Protein AF-A0A0C3BW09-F1 (afdb_monomer_lite)

Radius of gyration: 21.33 Å; chains: 1; bounding box: 49×27×68 Å

Organism: Hebeloma cylindrosporum (NCBI:txid76867)

Secondary structure (DSSP, 8-state):
--GGGS-GGGGPPPPSSSS--HHHHHHHHHHHHHHHHHHHHHHHHHHHHHHHHHHHHTT-TT-TT------HHHHHHHHHHHHHHHHHHHHHHHHHHHHHHHHHHHHTT--PEEEE--BTTBSS-EEEEHHHHHHHHHHTHHHHHHHHHHGGGHHHHTTHHHHTTTS-S-HHHHHHHHHHHHHHHHHHHHHHHHHHTT-GGG-HHHHHHHTTT-

pLDDT: mean 72.14, std 14.75, range [30.16, 90.38]

Foldseek 3Di:
DDCCVLPLLPQFDDDPDDDPPVLNVLVVVLVLLLLVLLLLLLLLLVLLLVLLVLVLCVLDPVPPPDPDPRDLVVSLVSLVVSLVSLVVSLVSLVVSLVVLQVSLVVQQPQQDWIWRCDDPVGPHIDTHRSNVVSVSSNVCNVVSVVSNVLSVLSVCSNCPSPVLVPPDPDSVVSNVVSVVSSVSSVVSLVVVVVVCVVPVPSNVSNVVSVVVVD

Structure (mmCIF, N/CA/C/O backbone):
data_AF-A0A0C3BW09-F1
#
_entry.id   AF-A0A0C3BW09-F1
#
loop_
_atom_site.group_PDB
_atom_site.id
_atom_site.type_symbol
_atom_site.label_atom_id
_atom_site.label_alt_id
_atom_site.label_comp_id
_atom_site.label_asym_id
_atom_site.label_entity_id
_atom_site.label_seq_id
_atom_site.pdbx_PDB_ins_code
_atom_site.Cartn_x
_atom_site.Cartn_y
_atom_site.Cartn_z
_atom_site.occupancy
_atom_site.B_iso_or_equiv
_atom_site.auth_seq_id
_atom_site.auth_comp_id
_atom_site.auth_asym_id
_atom_site.auth_atom_id
_atom_site.pdbx_PDB_model_num
ATOM 1 N N . MET A 1 1 ? -19.251 -5.628 -1.062 1.00 32.22 1 MET A N 1
ATOM 2 C CA . MET A 1 1 ? -19.250 -5.442 0.411 1.00 32.22 1 MET A CA 1
ATOM 3 C C . MET A 1 1 ? -18.715 -4.048 0.716 1.00 32.22 1 MET A C 1
ATOM 5 O O . MET A 1 1 ? -17.668 -3.701 0.196 1.00 32.22 1 MET A O 1
ATOM 9 N N . SER A 1 2 ? -19.442 -3.215 1.467 1.00 30.16 2 SER A N 1
ATOM 10 C CA . SER A 1 2 ? -19.017 -1.831 1.745 1.00 30.16 2 SER A CA 1
ATOM 11 C C . SER A 1 2 ? -17.878 -1.809 2.771 1.00 30.16 2 SER A C 1
ATOM 13 O O . SER A 1 2 ? -18.082 -2.227 3.912 1.00 30.16 2 SER A O 1
ATOM 15 N N . LEU A 1 3 ? -16.712 -1.265 2.395 1.00 37.09 3 LEU A N 1
ATOM 16 C CA . LEU A 1 3 ? -15.572 -1.008 3.294 1.00 37.09 3 LEU A CA 1
ATOM 17 C C . LEU A 1 3 ? -15.987 -0.186 4.541 1.00 37.09 3 LEU A C 1
ATOM 19 O O . LEU A 1 3 ? -15.343 -0.285 5.571 1.00 37.09 3 LEU A O 1
ATOM 23 N N . ARG A 1 4 ? -17.126 0.530 4.540 1.00 42.69 4 ARG A N 1
ATOM 24 C CA . ARG A 1 4 ? -17.634 1.268 5.722 1.00 42.69 4 ARG A CA 1
ATOM 25 C C . ARG A 1 4 ? -18.207 0.395 6.844 1.00 42.69 4 ARG A C 1
ATOM 27 O O . ARG A 1 4 ? -18.082 0.764 8.002 1.00 42.69 4 ARG A O 1
ATOM 34 N N . ARG A 1 5 ? -18.703 -0.815 6.546 1.00 40.09 5 ARG A N 1
ATOM 35 C CA . ARG A 1 5 ? -18.912 -1.843 7.592 1.00 40.09 5 ARG A CA 1
ATOM 36 C C . ARG A 1 5 ? -17.586 -2.380 8.144 1.00 40.09 5 ARG A C 1
ATOM 38 O O . ARG A 1 5 ? -17.585 -3.048 9.169 1.00 40.09 5 ARG A O 1
ATOM 45 N N . SER A 1 6 ? -16.481 -2.111 7.448 1.00 39.38 6 SER A N 1
ATOM 46 C CA . SER A 1 6 ? -15.177 -2.711 7.708 1.00 39.38 6 SER A CA 1
ATOM 47 C C . SER A 1 6 ? -14.217 -1.795 8.464 1.00 39.38 6 SER A C 1
ATOM 49 O O . SER A 1 6 ? -13.205 -2.332 8.878 1.00 39.38 6 SER A O 1
ATOM 51 N N . TYR A 1 7 ? -14.502 -0.492 8.675 1.00 50.69 7 TYR A N 1
ATOM 52 C CA . TYR A 1 7 ? -13.612 0.444 9.409 1.00 50.69 7 TYR A CA 1
ATOM 53 C C . TYR A 1 7 ? -14.312 1.489 10.317 1.00 50.69 7 TYR A C 1
ATOM 55 O O . TYR A 1 7 ? -13.956 2.667 10.273 1.00 50.69 7 TYR A O 1
ATOM 63 N N . PRO A 1 8 ? -15.277 1.121 11.181 1.00 49.62 8 PRO A N 1
ATOM 64 C CA . PRO A 1 8 ? -15.940 2.072 12.091 1.00 49.62 8 PRO A CA 1
ATOM 65 C C . PRO A 1 8 ? -15.000 2.737 13.124 1.00 49.62 8 PRO A C 1
ATOM 67 O O . PRO A 1 8 ? -15.385 3.661 13.830 1.00 49.62 8 PRO A O 1
ATOM 70 N N . TRP A 1 9 ? -13.749 2.295 13.233 1.00 53.75 9 TRP A N 1
ATOM 71 C CA . TRP A 1 9 ? -12.786 2.762 14.235 1.00 53.75 9 TRP A CA 1
ATOM 72 C C . TRP A 1 9 ? -12.077 4.082 13.927 1.00 53.75 9 TRP A C 1
ATOM 74 O O . TRP A 1 9 ? -11.445 4.641 14.818 1.00 53.75 9 TRP A O 1
ATOM 84 N N . LEU A 1 10 ? -12.163 4.592 12.697 1.00 49.88 10 LEU A N 1
ATOM 85 C CA . LEU A 1 10 ? -11.493 5.839 12.301 1.00 49.88 10 LEU A CA 1
ATOM 86 C C . LEU A 1 10 ? -12.051 7.089 13.001 1.00 49.88 10 LEU A C 1
ATOM 88 O O . LEU A 1 10 ? -11.383 8.115 13.034 1.00 49.88 10 LEU A O 1
ATOM 92 N N . PHE A 1 11 ? -13.241 6.985 13.594 1.00 54.47 11 PHE A N 1
ATOM 93 C CA . PHE A 1 11 ? -13.953 8.099 14.221 1.00 54.47 11 PHE A CA 1
ATOM 94 C C . PHE A 1 11 ? -14.109 7.941 15.741 1.00 54.47 11 PHE A C 1
ATOM 96 O O . PHE A 1 11 ? -14.903 8.645 16.356 1.00 54.47 11 PHE A O 1
ATOM 103 N N . MET A 1 12 ? -13.384 7.012 16.372 1.00 56.38 12 MET A N 1
ATOM 104 C CA . MET A 1 12 ? -13.534 6.732 17.805 1.00 56.38 12 MET A CA 1
ATOM 105 C C . MET A 1 12 ? -13.164 7.948 18.664 1.00 56.38 12 MET A C 1
ATOM 107 O O . MET A 1 12 ? -12.022 8.401 18.655 1.00 56.38 12 MET A O 1
ATOM 111 N N . GLN A 1 13 ? -14.131 8.448 19.439 1.00 51.59 13 GLN A N 1
ATOM 112 C CA . GLN A 1 13 ? -13.919 9.498 20.438 1.00 51.59 13 GLN A CA 1
ATOM 113 C C . GLN A 1 13 ? -13.755 8.891 21.837 1.00 51.59 13 GLN A C 1
ATOM 115 O O . GLN A 1 13 ? -14.345 7.858 22.165 1.00 51.59 13 GLN A O 1
ATOM 120 N N . PHE A 1 14 ? -12.935 9.537 22.669 1.00 47.44 14 PHE A N 1
ATOM 121 C CA . PHE A 1 14 ? -12.678 9.105 24.041 1.00 47.44 14 PHE A CA 1
ATOM 122 C C . PHE A 1 14 ? -13.943 9.241 24.907 1.00 47.44 14 PHE A C 1
ATOM 124 O O . PHE A 1 14 ? -14.581 10.296 24.884 1.00 47.44 14 PHE A O 1
ATOM 131 N N . PRO A 1 15 ? -14.298 8.233 25.727 1.00 47.84 15 PRO A N 1
ATOM 132 C CA . PRO A 1 15 ? -15.242 8.447 26.814 1.00 47.84 15 PRO A CA 1
ATOM 133 C C . PRO A 1 15 ? -14.656 9.476 27.790 1.00 47.84 15 PRO A C 1
ATOM 135 O O . PRO A 1 15 ? -13.500 9.373 28.190 1.00 47.84 15 PRO A O 1
ATOM 138 N N . SER A 1 16 ? -15.469 10.450 28.199 1.00 48.38 16 SER A N 1
ATOM 139 C CA . SER A 1 16 ? -15.097 11.571 29.080 1.00 48.38 16 SER A CA 1
ATOM 140 C C . SER A 1 16 ? -14.670 11.174 30.512 1.00 48.38 16 SER A C 1
ATOM 142 O O . SER A 1 16 ? -14.419 12.056 31.332 1.00 48.38 16 SER A O 1
ATOM 144 N N . SER A 1 17 ? -14.587 9.887 30.863 1.00 47.31 17 SER A N 1
ATOM 145 C CA . SER A 1 17 ? -14.248 9.444 32.221 1.00 47.31 17 SER A CA 1
ATOM 146 C C . SER A 1 17 ? -12.823 8.887 32.309 1.00 47.31 17 SER A C 1
ATOM 148 O O . SER A 1 17 ? -12.573 7.749 31.924 1.00 47.31 17 SER A O 1
ATOM 150 N N . ALA A 1 18 ? -11.920 9.723 32.828 1.00 50.00 18 ALA A N 1
ATOM 151 C CA . ALA A 1 18 ? -10.770 9.404 33.683 1.00 50.00 18 ALA A CA 1
ATOM 152 C C . ALA A 1 18 ? -10.091 8.025 33.510 1.00 50.00 18 ALA A C 1
ATOM 154 O O . ALA A 1 18 ? -10.148 7.193 34.403 1.00 50.00 18 ALA A O 1
ATOM 155 N N . GLU A 1 19 ? -9.457 7.797 32.363 1.00 51.19 19 GLU A N 1
ATOM 156 C CA . GLU A 1 19 ? -8.114 7.210 32.187 1.00 51.19 19 GLU A CA 1
ATOM 157 C C . GLU A 1 19 ? -7.939 6.896 30.690 1.00 51.19 19 GLU A C 1
ATOM 159 O O . GLU A 1 19 ? -8.853 6.346 30.065 1.00 51.19 19 GLU A O 1
ATOM 164 N N . PRO A 1 20 ? -6.802 7.244 30.058 1.00 59.78 20 PRO A N 1
ATOM 165 C CA . PRO A 1 20 ? -6.563 6.879 28.669 1.00 59.78 20 PRO A CA 1
ATOM 166 C C . PRO A 1 20 ? -6.610 5.356 28.539 1.00 59.78 20 PRO A C 1
ATOM 168 O O . PRO A 1 20 ? -5.774 4.654 29.104 1.00 59.78 20 PRO A O 1
ATOM 171 N N . ASN A 1 21 ? -7.568 4.823 27.776 1.00 74.31 21 ASN A N 1
ATOM 172 C CA . ASN A 1 21 ? -7.599 3.394 27.492 1.00 74.31 21 ASN A CA 1
ATOM 173 C C . ASN A 1 21 ? -6.369 3.045 26.635 1.00 74.31 21 ASN A C 1
ATOM 175 O O . ASN A 1 21 ? -6.387 3.171 25.410 1.00 74.31 21 ASN A O 1
ATOM 179 N N . HIS A 1 22 ? -5.281 2.630 27.289 1.00 81.81 22 HIS A N 1
ATOM 180 C CA . HIS A 1 22 ? -3.990 2.348 26.658 1.00 81.81 22 HIS A CA 1
ATOM 181 C C . HIS A 1 22 ? -4.101 1.325 25.519 1.00 81.81 22 HIS A C 1
ATOM 183 O O . HIS A 1 22 ? -3.349 1.398 24.545 1.00 81.81 22 HIS A O 1
ATOM 189 N N . LEU A 1 23 ? -5.054 0.390 25.612 1.00 81.38 23 LEU A N 1
ATOM 190 C CA . LEU A 1 23 ? -5.333 -0.576 24.554 1.00 81.38 23 LEU A CA 1
ATOM 191 C C . LEU A 1 23 ? -5.947 0.106 23.327 1.00 81.38 23 LEU A C 1
ATOM 193 O O . LEU A 1 23 ? -5.492 -0.149 22.215 1.00 81.38 23 LEU A O 1
ATOM 197 N N . LEU A 1 24 ? -6.917 1.003 23.518 1.00 79.75 24 LEU A N 1
ATOM 198 C CA . LEU A 1 24 ? -7.512 1.779 22.427 1.00 79.75 24 LEU A CA 1
ATOM 199 C C . LEU A 1 24 ? -6.475 2.684 21.749 1.00 79.75 24 LEU A C 1
ATOM 201 O O . LEU A 1 24 ? -6.374 2.675 20.525 1.00 79.75 24 LEU A O 1
ATOM 205 N N . THR A 1 25 ? -5.640 3.388 22.519 1.00 82.88 25 THR A N 1
ATOM 206 C CA . THR A 1 25 ? -4.539 4.189 21.958 1.00 82.88 25 THR A CA 1
ATOM 207 C C . THR A 1 25 ? -3.592 3.319 21.136 1.00 82.88 25 THR A C 1
ATOM 209 O O . THR A 1 25 ? -3.262 3.659 20.003 1.00 82.88 25 THR A O 1
ATOM 212 N N . LYS A 1 26 ? -3.206 2.145 21.655 1.00 83.50 26 LYS A N 1
ATOM 213 C CA . LYS A 1 26 ? -2.363 1.188 20.929 1.00 83.50 26 LYS A CA 1
ATOM 214 C C . LYS A 1 26 ? -3.021 0.717 19.628 1.00 83.50 26 LYS A C 1
ATOM 216 O O . LYS A 1 26 ? -2.329 0.619 18.618 1.00 83.50 26 LYS A O 1
ATOM 221 N N . ILE A 1 27 ? -4.328 0.446 19.639 1.00 81.38 27 ILE A N 1
ATOM 222 C CA . ILE A 1 27 ? -5.106 0.080 18.446 1.00 81.38 27 ILE A CA 1
ATOM 223 C C . ILE A 1 27 ? -5.048 1.201 17.406 1.00 81.38 27 ILE A C 1
ATOM 225 O O . ILE A 1 27 ? -4.644 0.951 16.269 1.00 81.38 27 ILE A O 1
ATOM 229 N N . LEU A 1 28 ? -5.371 2.433 17.807 1.00 80.25 28 LEU A N 1
ATOM 230 C CA . LEU A 1 28 ? -5.366 3.603 16.929 1.00 80.25 28 LEU A CA 1
ATOM 231 C C . LEU A 1 28 ? -3.983 3.851 16.324 1.00 80.25 28 LEU A C 1
ATOM 233 O O . LEU A 1 28 ? -3.866 3.985 15.108 1.00 80.25 28 LEU A O 1
ATOM 237 N N . THR A 1 29 ? -2.918 3.808 17.131 1.00 82.94 29 THR A N 1
ATOM 238 C CA . THR A 1 29 ? -1.544 3.946 16.629 1.00 82.94 29 THR A CA 1
ATOM 239 C C . THR A 1 29 ? -1.226 2.902 15.561 1.00 82.94 29 THR A C 1
ATOM 241 O O . THR A 1 29 ? -0.603 3.234 14.556 1.00 82.94 29 THR A O 1
ATOM 244 N N . LYS A 1 30 ? -1.655 1.643 15.731 1.00 83.19 30 LYS A N 1
ATOM 245 C CA . LYS A 1 30 ? -1.399 0.596 14.728 1.00 83.19 30 LYS A CA 1
ATOM 246 C C . LYS A 1 30 ? -2.228 0.763 13.462 1.00 83.19 30 LYS A C 1
ATOM 248 O O . LYS A 1 30 ? -1.705 0.476 12.390 1.00 83.19 30 LYS A O 1
ATOM 253 N N . ILE A 1 31 ? -3.457 1.262 13.561 1.00 78.25 31 ILE A N 1
ATOM 254 C CA . ILE A 1 31 ? -4.267 1.621 12.389 1.00 78.25 31 ILE A CA 1
ATOM 255 C C . ILE A 1 31 ? -3.603 2.764 11.612 1.00 78.25 31 ILE A C 1
ATOM 257 O O . ILE A 1 31 ? -3.465 2.665 10.398 1.00 78.25 31 ILE A O 1
ATOM 261 N N . ILE A 1 32 ? -3.120 3.803 12.297 1.00 80.12 32 ILE A N 1
ATOM 262 C CA . ILE A 1 32 ? -2.405 4.920 11.662 1.00 80.12 32 ILE A CA 1
ATOM 263 C C . ILE A 1 32 ? -1.117 4.428 10.990 1.00 80.12 32 ILE A C 1
ATOM 265 O O . ILE A 1 32 ? -0.881 4.718 9.820 1.00 80.12 32 ILE A O 1
ATOM 269 N N . SER A 1 33 ? -0.309 3.611 11.680 1.00 82.50 33 SER A N 1
ATOM 270 C CA . 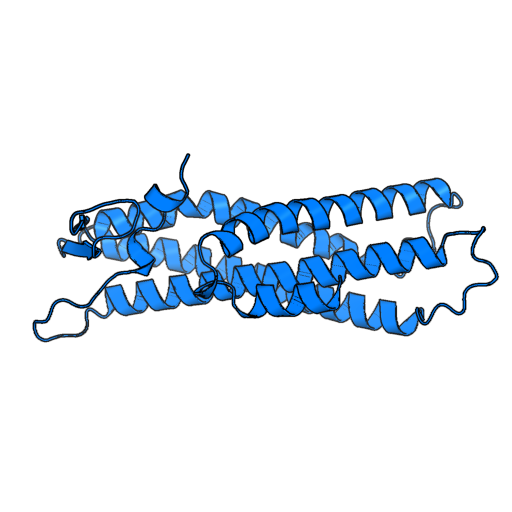SER A 1 33 ? 0.880 2.991 11.071 1.00 82.50 33 SER A CA 1
ATOM 271 C C . SER A 1 33 ? 0.523 2.166 9.834 1.00 82.50 33 SER A C 1
ATOM 273 O O . SER A 1 33 ? 1.251 2.182 8.849 1.00 82.50 33 SER A O 1
ATOM 275 N N . PHE A 1 34 ? -0.600 1.448 9.874 1.00 79.25 34 PHE A N 1
ATOM 276 C CA . PHE A 1 34 ? -1.070 0.667 8.741 1.00 79.25 34 PHE A CA 1
ATOM 277 C C . PHE A 1 34 ? -1.442 1.551 7.542 1.00 79.25 34 PHE A C 1
ATOM 279 O O . PHE A 1 34 ? -1.050 1.253 6.415 1.00 79.25 34 PHE A O 1
ATOM 286 N N . ILE A 1 35 ? -2.137 2.658 7.784 1.00 77.62 35 ILE A N 1
ATOM 287 C CA . ILE A 1 35 ? -2.498 3.621 6.743 1.00 77.62 35 ILE A CA 1
ATOM 288 C C . ILE A 1 35 ? -1.244 4.221 6.089 1.00 77.62 35 ILE A C 1
ATOM 290 O O . ILE A 1 35 ? -1.146 4.234 4.864 1.00 77.62 35 ILE A O 1
ATOM 294 N N . HIS A 1 36 ? -0.235 4.602 6.878 1.00 81.31 36 HIS A N 1
ATOM 295 C CA . HIS A 1 36 ? 1.044 5.079 6.336 1.00 81.31 36 HIS A CA 1
ATOM 296 C C . HIS A 1 36 ? 1.774 4.035 5.481 1.00 81.31 36 HIS A C 1
ATOM 298 O O . HIS A 1 36 ? 2.455 4.390 4.519 1.00 81.31 36 HIS A O 1
ATOM 304 N N . LEU A 1 37 ? 1.634 2.745 5.800 1.00 83.06 37 LEU A N 1
ATOM 305 C CA . LEU A 1 37 ? 2.199 1.676 4.976 1.00 83.06 37 LEU A CA 1
ATOM 306 C C . LEU A 1 37 ? 1.450 1.502 3.655 1.00 83.06 37 LEU A C 1
ATOM 308 O O . LEU A 1 37 ? 2.096 1.222 2.651 1.00 83.06 37 LEU A O 1
ATOM 312 N N . ILE A 1 38 ? 0.122 1.678 3.631 1.00 79.12 38 ILE A N 1
ATOM 313 C CA . ILE A 1 38 ? -0.641 1.713 2.371 1.00 79.12 38 ILE A CA 1
ATOM 314 C C . ILE A 1 38 ? -0.131 2.857 1.498 1.00 79.12 38 ILE A C 1
ATOM 316 O O . ILE A 1 38 ? 0.162 2.632 0.326 1.00 79.12 38 ILE A O 1
ATOM 320 N N . ASP A 1 39 ? 0.023 4.041 2.087 1.00 78.31 39 ASP A N 1
ATOM 321 C CA . ASP A 1 39 ? 0.515 5.235 1.402 1.00 78.31 39 ASP A CA 1
ATOM 322 C C . ASP A 1 39 ? 1.925 5.009 0.820 1.00 78.31 39 ASP A C 1
ATOM 324 O O . ASP A 1 39 ? 2.173 5.174 -0.375 1.00 78.31 39 ASP A O 1
ATOM 328 N N . SER A 1 40 ? 2.830 4.463 1.636 1.00 83.06 40 SER A N 1
ATOM 329 C CA . SER A 1 40 ? 4.195 4.116 1.216 1.00 83.06 40 SER A CA 1
ATOM 330 C C . SER A 1 40 ? 4.228 3.012 0.146 1.00 83.06 40 SER A C 1
ATOM 332 O O . SER A 1 40 ? 5.058 3.052 -0.762 1.00 83.06 40 SER A O 1
ATOM 334 N N . ASN A 1 41 ? 3.320 2.028 0.206 1.00 82.56 41 ASN A N 1
ATOM 335 C CA . ASN A 1 41 ? 3.181 1.003 -0.839 1.00 82.56 41 ASN A CA 1
ATOM 336 C C . ASN A 1 41 ? 2.761 1.626 -2.169 1.00 82.56 41 ASN A C 1
ATOM 338 O O . ASN A 1 41 ? 3.188 1.204 -3.240 1.00 82.56 41 ASN A O 1
ATOM 342 N N . MET A 1 42 ? 1.902 2.634 -2.087 1.00 79.69 42 MET A N 1
ATOM 343 C CA . MET A 1 42 ? 1.430 3.381 -3.233 1.00 79.69 42 MET A CA 1
ATOM 344 C C . MET A 1 42 ? 2.555 4.176 -3.896 1.00 79.69 42 MET A C 1
ATOM 346 O O . MET A 1 42 ? 2.686 4.124 -5.117 1.00 79.69 42 MET A O 1
ATOM 350 N N . LEU A 1 43 ? 3.422 4.806 -3.100 1.00 81.94 43 LEU A N 1
ATOM 351 C CA . LEU A 1 43 ? 4.634 5.458 -3.596 1.00 81.94 43 LEU A CA 1
ATOM 352 C C . LEU A 1 43 ? 5.559 4.474 -4.331 1.00 81.94 43 LEU A C 1
ATOM 354 O O . LEU A 1 43 ? 6.055 4.768 -5.417 1.00 81.94 43 LEU A O 1
ATOM 358 N N . ALA A 1 44 ? 5.755 3.273 -3.783 1.00 82.69 44 ALA A N 1
ATOM 359 C CA . ALA A 1 44 ? 6.540 2.239 -4.455 1.00 82.69 44 ALA A CA 1
ATOM 360 C C . ALA A 1 44 ? 5.916 1.803 -5.796 1.00 82.69 44 ALA A C 1
ATOM 362 O O . ALA A 1 44 ? 6.638 1.582 -6.769 1.00 82.69 44 ALA A O 1
ATOM 363 N N . ALA A 1 45 ? 4.584 1.698 -5.863 1.00 81.56 45 ALA A N 1
ATOM 364 C CA . ALA A 1 45 ? 3.870 1.369 -7.095 1.00 81.56 45 ALA A CA 1
ATOM 365 C C . ALA A 1 45 ? 4.023 2.463 -8.167 1.00 81.56 45 ALA A C 1
ATOM 367 O O . ALA A 1 45 ? 4.223 2.138 -9.333 1.00 81.56 45 ALA A O 1
ATOM 368 N N . GLN A 1 46 ? 4.001 3.741 -7.780 1.00 81.75 46 GLN A N 1
ATOM 369 C CA . GLN A 1 46 ? 4.251 4.862 -8.696 1.00 81.75 46 GLN A CA 1
ATOM 370 C C . GLN A 1 46 ? 5.659 4.833 -9.280 1.00 81.75 46 GLN A C 1
ATOM 372 O O . GLN A 1 46 ? 5.826 4.988 -10.483 1.00 81.75 46 GLN A O 1
ATOM 377 N N . MET A 1 47 ? 6.675 4.596 -8.445 1.00 84.62 47 MET A N 1
ATOM 378 C CA . MET A 1 47 ? 8.052 4.462 -8.929 1.00 84.62 47 MET A CA 1
ATOM 379 C C . MET A 1 47 ? 8.176 3.304 -9.924 1.00 84.62 47 MET A C 1
ATOM 381 O O . MET A 1 47 ? 8.880 3.419 -10.922 1.00 84.62 47 MET A O 1
ATOM 385 N N . GLY A 1 48 ? 7.457 2.202 -9.682 1.00 82.19 48 GLY A N 1
ATOM 386 C CA . GLY A 1 48 ? 7.367 1.089 -10.624 1.00 82.19 48 GLY A CA 1
ATOM 387 C C . GLY A 1 48 ? 6.668 1.451 -11.934 1.00 82.19 48 GLY A C 1
ATOM 388 O O . GLY A 1 48 ? 7.138 1.045 -12.994 1.00 82.19 48 GLY A O 1
ATOM 389 N N . TYR A 1 49 ? 5.580 2.222 -11.871 1.00 84.38 49 TYR A N 1
ATOM 390 C CA . TYR A 1 49 ? 4.877 2.729 -13.051 1.00 84.38 49 TYR A CA 1
ATOM 391 C C . TYR A 1 49 ? 5.790 3.621 -13.890 1.00 84.38 49 TYR A C 1
ATOM 393 O O . TYR A 1 49 ? 5.945 3.374 -15.082 1.00 84.38 49 TYR A O 1
ATOM 401 N N . GLN A 1 50 ? 6.439 4.604 -13.260 1.00 85.25 50 GLN A N 1
ATOM 402 C CA . GLN A 1 50 ? 7.359 5.513 -13.937 1.00 85.25 50 GLN A CA 1
ATOM 403 C C . GLN A 1 50 ? 8.508 4.743 -14.590 1.00 85.25 50 GLN A C 1
ATOM 405 O O . GLN A 1 50 ? 8.769 4.929 -15.770 1.00 85.25 50 GLN A O 1
ATOM 410 N N . LEU A 1 51 ? 9.115 3.795 -13.868 1.00 84.88 51 LEU A N 1
ATOM 411 C CA . LEU A 1 51 ? 10.175 2.958 -14.425 1.00 84.88 51 LEU A CA 1
ATOM 412 C C . LEU A 1 51 ? 9.705 2.155 -15.649 1.00 84.88 51 LEU A C 1
ATOM 414 O O . LEU A 1 51 ? 10.478 1.967 -16.585 1.00 84.88 51 LEU A O 1
ATOM 418 N N . ALA A 1 52 ? 8.462 1.664 -15.644 1.00 82.44 52 ALA A N 1
ATOM 419 C CA . ALA A 1 52 ? 7.896 0.947 -16.781 1.00 82.44 52 ALA A CA 1
ATOM 420 C C . ALA A 1 52 ? 7.668 1.868 -17.985 1.00 82.44 52 ALA A C 1
ATOM 422 O O . ALA A 1 52 ? 8.005 1.485 -19.102 1.00 82.44 52 ALA A O 1
ATOM 423 N N . THR A 1 53 ? 7.154 3.076 -17.756 1.00 85.00 53 THR A N 1
ATOM 424 C CA . THR A 1 53 ? 6.985 4.107 -18.788 1.00 85.00 53 THR A CA 1
ATOM 425 C C . THR A 1 53 ? 8.329 4.495 -19.406 1.00 85.00 53 THR A C 1
ATOM 427 O O . THR A 1 53 ? 8.497 4.375 -20.617 1.00 85.00 53 THR A O 1
ATOM 430 N N . ASP A 1 54 ? 9.309 4.849 -18.574 1.00 84.56 54 ASP A N 1
ATOM 431 C CA . ASP A 1 54 ? 10.669 5.216 -18.986 1.00 84.56 54 ASP A CA 1
ATOM 432 C C . ASP A 1 54 ? 11.329 4.100 -19.811 1.00 84.56 54 ASP A C 1
ATOM 434 O O . ASP A 1 54 ? 11.971 4.344 -20.832 1.00 84.56 54 ASP A O 1
ATOM 438 N N . ALA A 1 55 ? 11.134 2.843 -19.400 1.00 82.50 55 ALA A N 1
ATOM 439 C CA . ALA A 1 55 ? 11.677 1.696 -20.114 1.00 82.50 55 ALA A CA 1
ATOM 440 C C . ALA A 1 55 ? 11.019 1.460 -21.478 1.00 82.50 55 ALA A C 1
ATOM 442 O O . ALA A 1 55 ? 11.690 0.949 -22.372 1.00 82.50 55 ALA A O 1
ATOM 443 N N . MET A 1 56 ? 9.730 1.773 -21.632 1.00 81.94 56 MET A N 1
ATOM 444 C CA . MET A 1 56 ? 9.049 1.677 -22.925 1.00 81.94 56 MET A CA 1
ATOM 445 C C . MET A 1 56 ? 9.531 2.763 -23.883 1.00 81.94 56 MET A C 1
ATOM 447 O O . MET A 1 56 ? 9.837 2.426 -25.020 1.00 81.94 56 MET A O 1
ATOM 451 N N . ILE A 1 57 ? 9.699 4.003 -23.405 1.00 82.56 57 ILE A N 1
ATOM 452 C CA . ILE A 1 57 ? 10.253 5.121 -24.193 1.00 82.56 57 ILE A CA 1
ATOM 453 C C . ILE A 1 57 ? 11.640 4.752 -24.739 1.00 82.56 57 ILE A C 1
ATOM 455 O O . ILE A 1 57 ? 11.893 4.854 -25.932 1.00 82.56 57 ILE A O 1
ATOM 459 N N . LEU A 1 58 ? 12.529 4.210 -23.896 1.00 77.00 58 LEU A N 1
ATOM 460 C CA . LEU A 1 58 ? 13.870 3.787 -24.331 1.00 77.00 58 LEU A CA 1
ATOM 461 C C . LEU A 1 58 ? 13.891 2.584 -25.292 1.00 77.00 58 LEU A C 1
ATOM 463 O O . LEU A 1 58 ? 14.958 2.237 -25.805 1.00 77.00 58 LEU A O 1
ATOM 467 N N . LEU A 1 59 ? 12.772 1.879 -25.457 1.00 75.94 59 LEU A N 1
ATOM 468 C CA . LEU A 1 59 ? 12.658 0.712 -26.332 1.00 75.94 59 LEU A CA 1
ATOM 469 C C . LEU A 1 59 ? 11.868 0.993 -27.607 1.00 75.94 59 LEU A C 1
ATOM 471 O O . LEU A 1 59 ? 11.805 0.090 -28.442 1.00 75.94 59 LEU A O 1
ATOM 475 N N . ASP A 1 60 ? 11.289 2.185 -27.755 1.00 74.81 60 ASP A N 1
ATOM 476 C CA . ASP A 1 60 ? 10.543 2.573 -28.944 1.00 74.81 60 ASP A CA 1
ATOM 477 C C . ASP A 1 60 ? 11.510 2.992 -30.070 1.00 74.81 60 ASP A C 1
ATOM 479 O O . ASP A 1 60 ? 12.216 3.995 -29.941 1.00 74.81 60 ASP A O 1
ATOM 483 N N . PRO A 1 61 ? 11.597 2.222 -31.170 1.00 61.19 61 PRO A N 1
ATOM 484 C CA . PRO A 1 61 ? 12.468 2.552 -32.291 1.00 61.19 61 PRO A CA 1
ATOM 485 C C . PRO A 1 61 ? 11.946 3.721 -33.146 1.00 61.19 61 PRO A C 1
ATOM 487 O O . PRO A 1 61 ? 12.712 4.240 -33.953 1.00 61.19 61 PRO A O 1
ATOM 490 N N . GLU A 1 62 ? 10.677 4.131 -33.017 1.00 63.72 62 GLU A N 1
ATOM 491 C CA . GLU A 1 62 ? 10.097 5.232 -33.807 1.00 63.72 62 GLU A CA 1
ATOM 492 C C . GLU A 1 62 ? 10.325 6.620 -33.169 1.00 63.72 62 GLU A C 1
ATOM 494 O O . GLU A 1 62 ? 10.142 7.641 -33.835 1.00 63.72 62 GLU A O 1
ATOM 499 N N . GLU A 1 63 ? 10.806 6.683 -31.921 1.00 59.41 63 GLU A N 1
ATOM 500 C CA . GLU A 1 63 ? 11.116 7.927 -31.194 1.00 59.41 63 GLU A CA 1
ATOM 501 C C . GLU A 1 63 ? 12.588 8.379 -31.311 1.00 59.41 63 GLU A C 1
ATOM 503 O O . GLU A 1 63 ? 13.113 9.074 -30.442 1.00 59.41 63 GLU A O 1
ATOM 508 N N . GLU A 1 64 ? 13.273 8.066 -32.415 1.00 50.09 64 GLU A N 1
ATOM 509 C CA . GLU A 1 64 ? 14.700 8.388 -32.650 1.00 50.09 64 GLU A CA 1
ATOM 510 C C . GLU A 1 64 ? 15.024 9.909 -32.757 1.00 50.09 64 GLU A C 1
ATOM 512 O O . GLU A 1 64 ? 16.098 10.304 -33.209 1.00 50.09 64 GLU A O 1
ATOM 517 N N . GLY A 1 65 ? 14.115 10.791 -32.325 1.00 53.94 65 GLY A N 1
ATOM 518 C CA . GLY A 1 65 ? 14.251 12.251 -32.357 1.00 53.94 65 GLY A CA 1
ATOM 519 C C . GLY A 1 65 ? 13.669 13.003 -31.155 1.00 53.94 65 GLY A C 1
ATOM 520 O O . GLY A 1 65 ? 13.622 14.232 -31.195 1.00 53.94 65 GLY A O 1
ATOM 521 N N . TRP A 1 66 ? 13.222 12.310 -30.104 1.00 59.84 66 TRP A N 1
ATOM 522 C CA . TRP A 1 66 ? 12.767 12.961 -28.874 1.00 59.84 66 TRP A CA 1
ATOM 523 C C . TRP A 1 66 ? 13.979 13.191 -27.967 1.00 59.84 66 TRP A C 1
ATOM 525 O O . TRP A 1 66 ? 14.700 12.251 -27.633 1.00 59.84 66 TRP A O 1
ATOM 535 N N . GLU A 1 67 ? 14.224 14.441 -27.562 1.00 56.94 67 GLU A N 1
ATOM 536 C CA . GLU A 1 67 ? 15.117 14.738 -26.437 1.00 56.94 67 GLU A CA 1
ATOM 537 C C . GLU A 1 67 ? 14.455 14.195 -25.167 1.00 56.94 67 GLU A C 1
ATOM 539 O O . GLU A 1 67 ? 13.733 14.888 -24.457 1.00 56.94 67 GLU A O 1
ATOM 544 N N . SER A 1 68 ? 14.617 12.896 -24.938 1.00 64.94 68 SER A N 1
ATOM 545 C CA . SER A 1 68 ? 14.133 12.258 -23.730 1.00 64.94 68 SER A CA 1
ATOM 546 C C . SER A 1 68 ? 15.076 12.616 -22.587 1.00 64.94 68 SER A C 1
ATOM 548 O O . SER A 1 68 ? 16.246 12.232 -22.588 1.00 64.94 68 SER A O 1
ATOM 550 N N . ASP A 1 69 ? 14.551 13.307 -21.575 1.00 70.56 69 ASP A N 1
ATOM 551 C CA . ASP A 1 69 ? 15.242 13.549 -20.300 1.00 70.56 69 ASP A CA 1
ATOM 552 C C . ASP A 1 69 ? 15.490 12.240 -19.507 1.00 70.56 69 ASP A C 1
ATOM 554 O O . ASP A 1 69 ? 16.080 12.244 -18.420 1.00 70.56 69 ASP A O 1
ATOM 558 N N . VAL A 1 70 ? 15.043 11.088 -20.027 1.00 75.38 70 VAL A N 1
ATOM 559 C CA . VAL A 1 70 ? 15.194 9.774 -19.400 1.00 75.38 70 VAL A CA 1
ATOM 560 C C . VAL A 1 70 ? 16.599 9.230 -19.646 1.00 75.38 70 VAL A C 1
ATOM 562 O O . VAL A 1 70 ? 16.933 8.701 -20.706 1.00 75.38 70 VAL A O 1
ATOM 565 N N . SER A 1 71 ? 17.432 9.292 -18.611 1.00 81.56 71 SER A N 1
ATOM 566 C CA . SER A 1 71 ? 18.747 8.653 -18.607 1.00 81.56 71 SER A CA 1
ATOM 567 C C . SER A 1 71 ? 18.698 7.245 -17.998 1.00 81.56 71 SER A C 1
ATOM 569 O O . SER A 1 71 ? 17.927 6.953 -17.082 1.00 81.56 71 SER A O 1
ATOM 571 N N . LEU A 1 72 ? 19.599 6.358 -18.431 1.00 79.06 72 LEU A N 1
ATOM 572 C CA . LEU A 1 72 ? 19.767 5.050 -17.782 1.00 79.06 72 LEU A CA 1
ATOM 573 C C . LEU A 1 72 ? 20.155 5.171 -16.299 1.00 79.06 72 LEU A C 1
ATOM 575 O O . LEU A 1 72 ? 19.856 4.267 -15.518 1.00 79.06 72 LEU A O 1
ATOM 579 N N . GLU A 1 73 ? 20.825 6.259 -15.913 1.00 82.50 73 GLU A N 1
ATOM 580 C CA . GLU A 1 73 ? 21.226 6.494 -14.526 1.00 82.50 73 GLU A CA 1
ATOM 581 C C . GLU A 1 73 ? 20.025 6.886 -13.656 1.00 82.50 73 GLU A C 1
ATOM 583 O O . GLU A 1 73 ? 19.801 6.260 -12.621 1.00 82.50 73 GLU A O 1
ATOM 588 N N . SER A 1 74 ? 19.169 7.802 -14.122 1.00 83.00 74 SER A N 1
ATOM 589 C CA . SER A 1 74 ? 17.936 8.171 -13.408 1.00 83.00 74 SER A CA 1
ATOM 590 C C . SER A 1 74 ? 16.991 6.977 -13.238 1.00 83.00 74 SER A C 1
ATOM 592 O O . SER A 1 74 ? 16.421 6.785 -12.162 1.00 83.00 74 SER A O 1
ATOM 594 N N . MET A 1 75 ? 16.891 6.093 -14.236 1.00 82.81 75 MET A N 1
ATOM 595 C CA . MET A 1 75 ? 16.133 4.842 -14.110 1.00 82.81 75 MET A CA 1
ATOM 596 C C . MET A 1 75 ? 16.727 3.877 -13.074 1.00 82.81 75 MET A C 1
ATOM 598 O O . MET A 1 75 ? 15.986 3.178 -12.374 1.00 82.81 75 MET A O 1
ATOM 602 N N . ARG A 1 76 ? 18.060 3.804 -12.958 1.00 83.44 76 ARG A N 1
ATOM 603 C CA . ARG A 1 76 ? 18.723 2.986 -11.928 1.00 83.44 76 ARG A CA 1
ATOM 604 C C . ARG A 1 76 ? 18.448 3.535 -10.537 1.00 83.44 76 ARG A C 1
ATOM 606 O O . ARG A 1 76 ? 18.049 2.760 -9.669 1.00 83.44 76 ARG A O 1
ATOM 613 N N . GLU A 1 77 ? 18.612 4.838 -10.340 1.00 86.69 77 GLU A N 1
ATOM 614 C CA . GLU A 1 77 ? 18.308 5.507 -9.072 1.00 86.69 77 GLU A CA 1
ATOM 615 C C . GLU A 1 77 ? 16.847 5.283 -8.663 1.00 86.69 77 GLU A C 1
ATOM 617 O O . GLU A 1 77 ? 16.566 4.858 -7.538 1.00 86.69 77 GLU A O 1
ATOM 622 N N . LEU A 1 78 ? 15.913 5.474 -9.601 1.00 85.00 78 LEU A N 1
ATOM 623 C CA . LEU A 1 78 ? 14.487 5.240 -9.388 1.00 85.00 78 LEU A CA 1
ATOM 624 C C . LEU A 1 78 ? 14.195 3.778 -9.027 1.00 85.00 78 LEU A C 1
ATOM 626 O O . LEU A 1 78 ? 13.433 3.507 -8.096 1.00 85.00 78 LEU A O 1
ATOM 630 N N . SER A 1 79 ? 14.833 2.828 -9.714 1.00 82.00 79 SER A N 1
ATOM 631 C CA . SER A 1 79 ? 14.702 1.399 -9.422 1.00 82.00 79 SER A CA 1
ATOM 632 C C . SER A 1 79 ? 15.208 1.044 -8.022 1.00 82.00 79 SER A C 1
ATOM 634 O O . SER A 1 79 ? 14.566 0.249 -7.332 1.00 82.00 79 SER A O 1
ATOM 636 N N . VAL A 1 80 ? 16.349 1.596 -7.595 1.00 85.56 80 VAL A N 1
ATOM 637 C CA . VAL A 1 80 ? 16.907 1.362 -6.252 1.00 85.56 80 VAL A CA 1
ATOM 638 C C . VAL A 1 80 ? 15.961 1.923 -5.194 1.00 85.56 80 VAL A C 1
ATOM 640 O O . VAL A 1 80 ? 15.535 1.190 -4.300 1.00 85.56 80 VAL A O 1
ATOM 643 N N . LYS A 1 81 ? 15.533 3.179 -5.346 1.00 86.44 81 LYS A N 1
ATOM 644 C CA . LYS A 1 81 ? 14.606 3.834 -4.414 1.00 86.44 81 LYS A CA 1
ATOM 645 C C . LYS A 1 81 ? 13.256 3.113 -4.328 1.00 86.44 81 LYS A C 1
ATOM 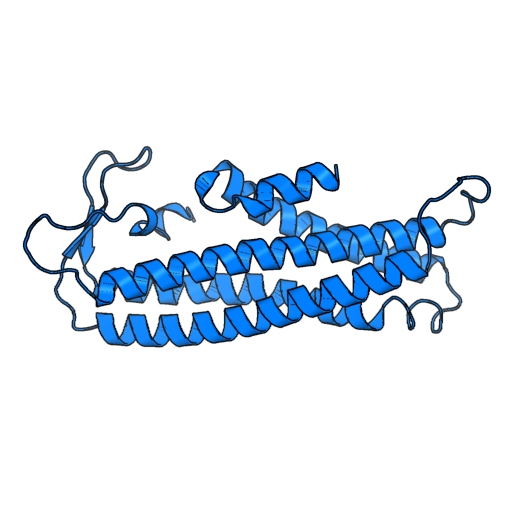647 O O . LYS A 1 81 ? 12.724 2.908 -3.233 1.00 86.44 81 LYS A O 1
ATOM 652 N N . GLY A 1 82 ? 12.710 2.685 -5.467 1.00 82.69 82 GLY A N 1
ATOM 653 C CA . GLY A 1 82 ? 11.470 1.910 -5.534 1.00 82.69 82 GLY A CA 1
ATOM 654 C C . GLY A 1 82 ? 11.592 0.552 -4.843 1.00 82.69 82 GLY A C 1
ATOM 655 O O . GLY A 1 82 ? 10.675 0.124 -4.135 1.00 82.69 82 GLY A O 1
ATOM 656 N N . GLN A 1 83 ? 12.744 -0.109 -4.981 1.00 83.44 83 GLN A N 1
ATOM 657 C CA . GLN A 1 83 ? 13.036 -1.358 -4.283 1.00 83.44 83 GLN A CA 1
ATOM 658 C C . GLN A 1 83 ? 13.124 -1.158 -2.765 1.00 83.44 83 GLN A C 1
ATOM 660 O O . GLN A 1 83 ? 12.496 -1.911 -2.019 1.00 83.44 83 GLN A O 1
ATOM 665 N N . GLU A 1 84 ? 13.890 -0.171 -2.301 1.00 86.25 84 GLU A N 1
ATOM 666 C CA . GLU A 1 84 ? 14.042 0.131 -0.873 1.00 86.25 84 GLU A CA 1
ATOM 667 C C . GLU A 1 84 ? 12.691 0.450 -0.227 1.00 86.25 84 GLU A C 1
ATOM 669 O O . GLU A 1 84 ? 12.337 -0.121 0.809 1.00 86.25 84 GLU A O 1
ATOM 674 N N . THR A 1 85 ? 11.894 1.290 -0.893 1.00 84.62 85 THR A N 1
ATOM 675 C CA . THR A 1 85 ? 10.5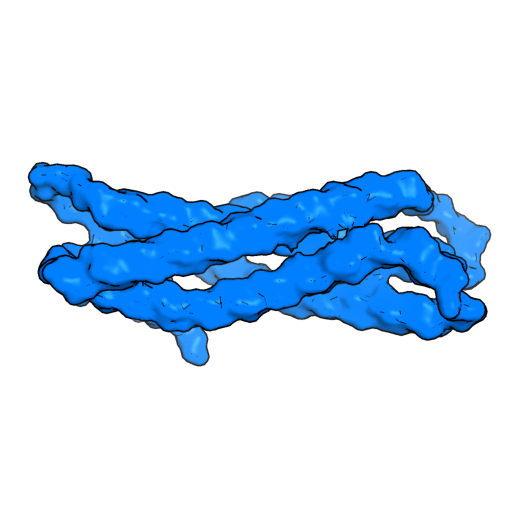50 1.670 -0.439 1.00 84.62 85 THR A CA 1
ATOM 676 C C . THR A 1 85 ? 9.649 0.441 -0.334 1.00 84.62 85 THR A C 1
ATOM 678 O O . THR A 1 85 ? 9.026 0.210 0.702 1.00 84.62 85 THR A O 1
ATOM 681 N N . ALA A 1 86 ? 9.614 -0.407 -1.364 1.00 82.50 86 ALA A N 1
ATOM 682 C CA . ALA A 1 86 ? 8.781 -1.605 -1.346 1.00 82.50 86 ALA A CA 1
ATOM 683 C C . ALA A 1 86 ? 9.225 -2.642 -0.307 1.00 82.50 86 ALA A C 1
ATOM 685 O O . ALA A 1 86 ? 8.381 -3.318 0.285 1.00 82.50 86 ALA A O 1
ATOM 686 N N . GLN A 1 87 ? 10.533 -2.788 -0.082 1.00 84.56 87 GLN A N 1
ATOM 687 C CA . GLN A 1 87 ? 11.058 -3.692 0.938 1.00 84.56 87 GLN A CA 1
ATOM 688 C C . GLN A 1 87 ? 10.658 -3.211 2.337 1.00 84.56 87 GLN A C 1
ATOM 690 O O . GLN A 1 87 ? 10.114 -3.995 3.114 1.00 84.56 87 GLN A O 1
ATOM 695 N N . SER A 1 88 ? 10.827 -1.914 2.610 1.00 87.25 88 SER A N 1
ATOM 696 C CA . SER A 1 88 ? 10.381 -1.275 3.853 1.00 87.25 88 SER A CA 1
ATOM 697 C C . SER A 1 88 ? 8.880 -1.482 4.094 1.00 87.25 88 SER A C 1
ATOM 699 O O . SER A 1 88 ? 8.462 -1.914 5.169 1.00 87.25 88 SER A O 1
ATOM 701 N N . VAL A 1 89 ? 8.059 -1.286 3.059 1.00 85.25 89 VAL A N 1
ATOM 702 C CA . VAL A 1 89 ? 6.610 -1.531 3.101 1.00 85.25 89 VAL A CA 1
ATOM 703 C C . VAL A 1 89 ? 6.284 -2.995 3.400 1.00 85.25 89 VAL A C 1
ATOM 705 O O . VAL A 1 89 ? 5.417 -3.284 4.227 1.00 85.25 89 VAL A O 1
ATOM 708 N N . ALA A 1 90 ? 6.962 -3.936 2.738 1.00 83.75 90 ALA A N 1
ATOM 709 C CA . ALA A 1 90 ? 6.731 -5.364 2.932 1.00 83.75 90 ALA A CA 1
ATOM 710 C C . ALA A 1 90 ? 7.062 -5.806 4.366 1.00 83.75 90 ALA A C 1
ATOM 712 O O . ALA A 1 90 ? 6.301 -6.569 4.972 1.00 83.75 90 ALA A O 1
ATOM 713 N N . ASP A 1 91 ? 8.170 -5.307 4.915 1.00 86.81 91 ASP A N 1
ATOM 714 C CA . ASP A 1 91 ? 8.563 -5.549 6.300 1.00 86.81 91 ASP A CA 1
ATOM 715 C C . ASP A 1 91 ? 7.565 -4.907 7.277 1.00 86.81 91 ASP A C 1
ATOM 717 O O . ASP A 1 91 ? 7.079 -5.577 8.191 1.00 86.81 91 ASP A O 1
ATOM 721 N N . GLY A 1 92 ? 7.139 -3.669 7.015 1.00 87.31 92 GLY A N 1
ATOM 722 C CA . GLY A 1 92 ? 6.120 -2.986 7.807 1.00 87.31 92 GLY A CA 1
ATOM 723 C C . GLY A 1 92 ? 4.770 -3.712 7.824 1.00 87.31 92 GLY A C 1
ATOM 724 O O . GLY A 1 92 ? 4.165 -3.863 8.888 1.00 87.31 92 GLY A O 1
ATOM 725 N N . PHE A 1 93 ? 4.296 -4.233 6.685 1.00 84.69 93 PHE A N 1
ATOM 726 C CA . PHE A 1 93 ? 3.055 -5.018 6.645 1.00 84.69 93 PHE A CA 1
ATOM 727 C C . PHE A 1 93 ? 3.165 -6.320 7.437 1.00 84.69 93 PHE A C 1
ATOM 729 O O . PHE A 1 93 ? 2.205 -6.708 8.111 1.00 84.69 93 PHE A O 1
ATOM 736 N N . ARG A 1 94 ? 4.322 -6.995 7.391 1.00 86.19 94 ARG A N 1
ATOM 737 C CA . ARG A 1 94 ? 4.572 -8.190 8.209 1.00 86.19 94 ARG A CA 1
ATOM 738 C C . ARG A 1 94 ? 4.463 -7.856 9.697 1.00 86.19 94 ARG A C 1
ATOM 740 O O . ARG A 1 94 ? 3.793 -8.586 10.432 1.00 86.19 94 ARG A O 1
ATOM 747 N N . ASP A 1 95 ? 5.054 -6.746 10.117 1.00 88.00 95 ASP A N 1
ATOM 748 C CA . ASP A 1 95 ? 5.054 -6.317 11.513 1.00 88.00 95 ASP A CA 1
ATOM 749 C C . ASP A 1 95 ? 3.653 -5.898 11.974 1.00 88.00 95 ASP A C 1
ATOM 751 O O . ASP A 1 95 ? 3.170 -6.372 13.006 1.00 88.00 95 ASP A O 1
ATOM 755 N N . VAL A 1 96 ? 2.942 -5.086 11.186 1.00 85.56 96 VAL A N 1
ATOM 756 C CA . VAL A 1 96 ? 1.555 -4.687 11.474 1.00 85.56 96 VAL A CA 1
ATOM 757 C C . VAL A 1 96 ? 0.640 -5.901 11.578 1.00 85.56 96 VAL A C 1
ATOM 759 O O . VAL A 1 96 ? -0.143 -5.987 12.524 1.00 85.56 96 VAL A O 1
ATOM 762 N N . LYS A 1 97 ? 0.773 -6.883 10.680 1.00 86.25 97 LYS A N 1
ATOM 763 C CA . LYS A 1 97 ? -0.005 -8.127 10.738 1.00 86.25 97 LYS A CA 1
ATOM 764 C C . LYS A 1 97 ? 0.198 -8.861 12.065 1.00 86.25 97 LYS A C 1
ATOM 766 O O . LYS A 1 97 ? -0.779 -9.260 12.697 1.00 86.25 97 LYS A O 1
ATOM 771 N N . GLN A 1 98 ? 1.443 -9.005 12.524 1.00 88.25 98 GLN A N 1
ATOM 772 C CA . GLN A 1 98 ? 1.723 -9.612 13.830 1.00 88.25 98 GLN A CA 1
ATOM 773 C C . GLN A 1 98 ? 1.113 -8.803 14.983 1.00 88.25 98 GLN A C 1
ATOM 775 O O . GLN A 1 98 ? 0.572 -9.378 15.929 1.00 88.25 98 GLN A O 1
ATOM 780 N N . GLN A 1 99 ? 1.182 -7.472 14.917 1.00 87.38 99 GLN A N 1
ATOM 781 C CA . GLN A 1 99 ? 0.620 -6.598 15.949 1.00 87.38 99 GLN A CA 1
ATOM 782 C C . GLN A 1 99 ? -0.910 -6.656 15.993 1.00 87.38 99 GLN A C 1
ATOM 784 O O . GLN A 1 99 ? -1.472 -6.661 17.086 1.00 87.38 99 GLN A O 1
ATOM 789 N N . ILE A 1 100 ? -1.583 -6.766 14.846 1.00 86.00 100 ILE A N 1
ATOM 790 C CA . ILE A 1 100 ? -3.040 -6.931 14.778 1.00 86.00 100 ILE A CA 1
ATOM 791 C C . ILE A 1 100 ? -3.472 -8.232 15.458 1.00 86.00 100 ILE A C 1
ATOM 793 O O . ILE A 1 100 ? -4.409 -8.207 16.251 1.00 86.00 100 ILE A O 1
ATOM 797 N N . TYR A 1 101 ? -2.771 -9.349 15.235 1.00 89.00 101 TYR A N 1
ATOM 798 C CA . TYR A 1 101 ? -3.078 -10.592 15.954 1.00 89.00 101 TYR A CA 1
ATOM 799 C C . TYR A 1 101 ? -2.907 -10.446 17.472 1.00 89.00 101 TYR A C 1
ATOM 801 O O . TYR A 1 101 ? -3.754 -10.916 18.232 1.00 89.00 101 TYR A O 1
ATOM 809 N N . LYS A 1 102 ? -1.849 -9.756 17.924 1.00 90.12 102 LYS A N 1
ATOM 810 C CA . LYS A 1 102 ? -1.636 -9.470 19.354 1.00 90.12 102 LYS A CA 1
ATOM 811 C C . LYS A 1 102 ? -2.763 -8.611 19.930 1.00 90.12 102 LYS A C 1
ATOM 813 O O . LYS A 1 102 ? -3.266 -8.921 21.002 1.00 90.12 102 LYS A O 1
ATOM 818 N N . ILE A 1 103 ? -3.175 -7.568 19.209 1.00 86.81 103 ILE A N 1
ATOM 819 C CA . ILE A 1 103 ? -4.311 -6.715 19.578 1.00 86.81 103 ILE A CA 1
ATOM 820 C C . ILE A 1 103 ? -5.583 -7.549 19.695 1.00 86.81 103 ILE A C 1
ATOM 822 O O . ILE A 1 103 ? -6.231 -7.508 20.734 1.00 86.81 103 ILE A O 1
ATOM 826 N N . ALA A 1 104 ? -5.915 -8.341 18.676 1.00 88.00 104 ALA A N 1
ATOM 827 C CA . ALA A 1 104 ? -7.129 -9.147 18.671 1.00 88.00 104 ALA A CA 1
ATOM 828 C C . ALA A 1 104 ? -7.183 -10.102 19.871 1.00 88.00 104 ALA A C 1
ATOM 830 O O . ALA A 1 104 ? -8.210 -10.188 20.545 1.00 88.00 104 ALA A O 1
ATOM 831 N N . ALA A 1 105 ? -6.052 -10.730 20.207 1.00 90.00 105 ALA A N 1
ATOM 832 C CA . ALA A 1 105 ? -5.926 -11.531 21.419 1.00 90.00 105 ALA A CA 1
ATOM 833 C C . ALA A 1 105 ? -6.173 -10.700 22.693 1.00 90.00 105 ALA A C 1
ATOM 835 O O . ALA A 1 105 ? -6.959 -11.113 23.539 1.00 90.00 105 ALA A O 1
ATOM 836 N N . SER A 1 106 ? -5.579 -9.505 22.809 1.00 87.75 106 SER A N 1
ATOM 837 C CA . SER A 1 106 ? -5.790 -8.599 23.953 1.00 87.75 106 SER A CA 1
ATOM 838 C C . SER A 1 106 ? -7.221 -8.059 24.073 1.00 87.75 106 SER A C 1
ATOM 840 O O . SER A 1 106 ? -7.627 -7.648 25.156 1.00 87.75 106 SER A O 1
ATOM 842 N N . THR A 1 107 ? -7.992 -8.043 22.984 1.00 89.44 107 THR A N 1
ATOM 843 C CA . THR A 1 107 ? -9.392 -7.590 22.995 1.00 89.44 107 THR A CA 1
ATOM 844 C C . THR A 1 107 ? -10.408 -8.694 23.286 1.00 89.44 107 THR A C 1
ATOM 846 O O . THR A 1 107 ? -11.561 -8.376 23.561 1.00 89.44 107 THR A O 1
ATOM 849 N N . LYS A 1 108 ? -10.014 -9.975 23.224 1.00 90.38 108 LYS A N 1
ATOM 850 C CA . LYS A 1 108 ? -10.931 -11.129 23.262 1.00 90.38 108 LYS A CA 1
ATOM 851 C C . LYS A 1 108 ? -11.851 -11.124 24.487 1.00 90.38 108 LYS A C 1
ATOM 853 O O . LYS A 1 108 ? -13.058 -11.305 24.342 1.00 90.38 108 LYS A O 1
ATOM 858 N N . ASP A 1 109 ? -11.273 -10.867 25.655 1.00 88.44 109 ASP A N 1
ATOM 859 C CA . ASP A 1 109 ? -11.971 -10.883 26.945 1.00 88.44 109 ASP A CA 1
ATOM 860 C C . ASP A 1 109 ? -12.279 -9.460 27.450 1.00 88.44 109 ASP A C 1
ATOM 862 O O . ASP A 1 109 ? -12.677 -9.256 28.595 1.00 88.44 109 ASP A O 1
ATOM 866 N N . ASN A 1 110 ? -12.091 -8.449 26.593 1.00 85.12 110 ASN A N 1
ATOM 867 C CA . ASN A 1 110 ? -12.305 -7.055 26.944 1.00 85.12 110 ASN A CA 1
ATOM 868 C C . ASN A 1 110 ? -13.781 -6.666 26.746 1.00 85.12 110 ASN A C 1
ATOM 870 O O . ASN A 1 110 ? -14.313 -6.703 25.633 1.00 85.12 110 ASN A O 1
ATOM 874 N N . THR A 1 111 ? -14.437 -6.278 27.841 1.00 86.50 111 THR A N 1
ATOM 875 C CA . THR A 1 111 ? -15.859 -5.902 27.884 1.00 86.50 111 THR A CA 1
ATOM 876 C C . THR A 1 111 ? -16.107 -4.413 27.643 1.00 86.50 111 THR A C 1
ATOM 878 O O . THR A 1 111 ? -17.263 -3.991 27.608 1.00 86.50 111 THR A O 1
ATOM 881 N N . THR A 1 112 ? -15.056 -3.604 27.459 1.00 87.31 112 THR A N 1
ATOM 882 C CA . THR A 1 112 ? -15.194 -2.175 27.169 1.00 87.31 112 THR A CA 1
ATOM 883 C C . THR A 1 112 ? -15.967 -1.973 25.870 1.00 87.31 112 THR A C 1
ATOM 885 O O . THR A 1 112 ? -15.697 -2.607 24.847 1.00 87.31 112 THR A O 1
ATOM 888 N N . ILE A 1 113 ? -16.926 -1.053 25.914 1.00 87.12 113 ILE A N 1
ATOM 889 C CA . ILE A 1 113 ? -17.688 -0.610 24.753 1.00 87.12 113 ILE A CA 1
ATOM 890 C C . ILE A 1 113 ? -17.033 0.658 24.219 1.00 87.12 113 ILE A C 1
ATOM 892 O O . ILE A 1 113 ? -16.773 1.595 24.974 1.00 87.12 113 ILE A O 1
ATOM 896 N N . VAL A 1 114 ? -16.781 0.682 22.916 1.00 84.56 114 VAL A N 1
ATOM 897 C CA . VAL A 1 114 ? -16.300 1.862 22.208 1.00 84.56 114 VAL A CA 1
ATOM 898 C C . VAL A 1 114 ? -17.458 2.523 21.476 1.00 84.56 114 VAL A C 1
ATOM 900 O O . VAL A 1 114 ? -18.295 1.846 20.878 1.00 84.56 114 VAL A O 1
ATOM 903 N N . PHE A 1 115 ? -17.502 3.850 21.531 1.00 82.44 115 PHE A N 1
ATOM 904 C CA . PHE A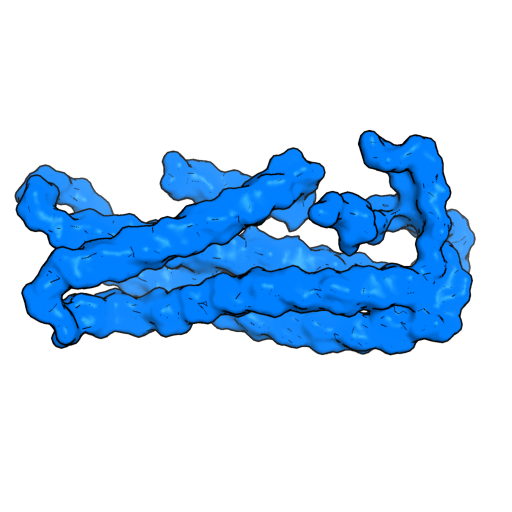 1 115 ? -18.534 4.654 20.893 1.00 82.44 115 PHE A CA 1
ATOM 905 C C . PHE A 1 115 ? -18.002 5.238 19.586 1.00 82.44 115 PHE A C 1
ATOM 907 O O . PHE A 1 115 ? -16.932 5.849 19.562 1.00 82.44 115 PHE A O 1
ATOM 914 N N . VAL A 1 116 ? -18.751 5.043 18.504 1.00 78.00 116 VAL A N 1
ATOM 915 C CA . VAL A 1 116 ? -18.449 5.609 17.186 1.00 78.00 116 VAL A CA 1
ATOM 916 C C . VAL A 1 116 ? -19.518 6.653 16.873 1.00 78.00 116 VAL A C 1
ATOM 918 O O . VAL A 1 116 ? -20.696 6.291 16.814 1.00 78.00 116 VAL A O 1
ATOM 921 N N . PRO A 1 117 ? -19.152 7.936 16.732 1.00 77.00 117 PRO A N 1
ATOM 922 C CA . PRO A 1 117 ? -20.101 9.012 16.488 1.00 77.00 117 PRO A CA 1
ATOM 923 C C . PRO A 1 117 ? -20.772 8.854 15.115 1.00 77.00 117 PRO A C 1
ATOM 925 O O . PRO A 1 117 ? -20.175 8.236 14.234 1.00 77.00 117 PRO A O 1
ATOM 928 N N . PRO A 1 118 ? -21.986 9.407 14.925 1.00 78.25 118 PRO A N 1
ATOM 929 C CA . PRO A 1 118 ? -22.695 9.394 13.649 1.00 78.25 118 PRO A CA 1
ATOM 930 C C . PRO A 1 118 ? -21.838 9.883 12.481 1.00 78.25 118 PRO A C 1
ATOM 932 O O . PRO A 1 118 ? -21.070 10.836 12.619 1.00 78.25 118 PRO A O 1
ATOM 935 N N . ASP A 1 119 ? -22.034 9.271 11.317 1.00 74.94 119 ASP A N 1
ATOM 936 C CA . ASP A 1 119 ? -21.407 9.670 10.060 1.00 74.94 119 ASP A CA 1
ATOM 937 C C . ASP A 1 119 ? -22.453 9.678 8.921 1.00 74.94 119 ASP A C 1
ATOM 939 O O . ASP A 1 119 ? -23.604 9.285 9.124 1.00 74.94 119 ASP A O 1
ATOM 943 N N . PRO A 1 120 ? -22.112 10.102 7.690 1.00 75.56 120 PRO A N 1
ATOM 944 C CA . PRO A 1 120 ? -23.064 10.118 6.573 1.00 75.56 120 PRO A CA 1
ATOM 945 C C . PRO A 1 120 ? -23.697 8.757 6.210 1.00 75.56 120 PRO A C 1
ATOM 947 O O . PRO A 1 120 ? -24.550 8.696 5.330 1.00 75.56 120 PRO A O 1
ATOM 950 N N . THR A 1 121 ? -23.260 7.651 6.816 1.00 67.62 121 THR A N 1
ATOM 951 C CA . THR A 1 121 ? -23.785 6.291 6.617 1.00 67.62 121 THR A CA 1
ATOM 952 C C . THR A 1 121 ? -24.549 5.726 7.798 1.00 67.62 121 THR A C 1
ATOM 954 O O . THR A 1 121 ? -25.214 4.702 7.633 1.00 67.62 121 THR A O 1
ATOM 957 N N . HIS A 1 122 ? -24.494 6.376 8.957 1.00 72.38 122 HIS A N 1
ATOM 958 C CA . HIS A 1 122 ? -25.317 6.025 10.101 1.00 72.38 122 HIS A CA 1
ATOM 959 C C . HIS A 1 122 ? -25.650 7.264 10.933 1.00 72.38 122 HIS A C 1
ATOM 961 O O . HIS A 1 122 ? -24.786 8.022 11.360 1.00 72.38 122 HIS A O 1
ATOM 967 N N . THR A 1 123 ? -26.934 7.448 11.211 1.00 84.44 123 THR A N 1
ATOM 968 C CA . THR A 1 123 ? -27.443 8.620 11.932 1.00 84.44 123 THR A CA 1
ATOM 969 C C . THR A 1 123 ? -27.262 8.530 13.449 1.00 84.44 123 THR A C 1
ATOM 971 O O . THR A 1 123 ? -27.436 9.527 14.141 1.00 84.44 123 THR A O 1
ATOM 974 N N . GLU A 1 124 ? -26.912 7.357 13.981 1.00 90.06 124 GLU A N 1
ATOM 975 C CA . GLU A 1 124 ? -26.842 7.084 15.422 1.00 90.06 124 GLU A CA 1
ATOM 976 C C . GLU A 1 124 ? -25.424 6.729 15.879 1.00 90.06 124 GLU A C 1
ATOM 978 O O . GLU A 1 124 ? -24.657 6.134 15.126 1.00 90.06 124 GLU A O 1
ATOM 983 N N . THR A 1 125 ? -25.078 7.040 17.132 1.00 87.00 125 THR A N 1
ATOM 984 C CA . THR A 1 125 ? -23.804 6.618 17.733 1.00 87.00 125 THR A CA 1
ATOM 985 C C . THR A 1 125 ? -23.770 5.098 17.880 1.00 87.00 125 THR A C 1
ATOM 987 O O . THR A 1 125 ? -24.554 4.523 18.641 1.00 87.00 125 THR A O 1
ATOM 990 N N . LEU A 1 126 ? -22.827 4.436 17.212 1.00 86.94 126 LEU A N 1
ATOM 991 C CA . LEU A 1 126 ? -22.666 2.988 17.317 1.00 86.94 126 LEU A CA 1
ATOM 992 C C . LEU A 1 126 ? -21.934 2.626 18.610 1.00 86.94 126 LEU A C 1
ATOM 994 O O . LEU A 1 126 ? -20.997 3.306 19.030 1.00 86.94 126 LEU A O 1
ATOM 998 N N . LYS A 1 127 ? -22.348 1.516 19.221 1.00 89.75 127 LYS A N 1
ATOM 999 C CA . LYS A 1 127 ? -21.730 0.938 20.418 1.00 89.75 127 LYS A CA 1
ATOM 1000 C C . LYS A 1 127 ? -21.082 -0.381 20.030 1.00 89.75 127 LYS A C 1
ATOM 1002 O O . LYS A 1 127 ? -21.789 -1.350 19.771 1.00 89.75 127 LYS A O 1
ATOM 1007 N N . ILE A 1 128 ? -19.756 -0.410 19.969 1.00 87.00 128 ILE A N 1
ATOM 1008 C CA . ILE A 1 128 ? -18.996 -1.559 19.472 1.00 87.00 128 ILE A CA 1
ATOM 1009 C C . ILE A 1 128 ? -18.179 -2.156 20.621 1.00 87.00 128 ILE A C 1
ATOM 1011 O O . ILE A 1 128 ? -17.310 -1.474 21.170 1.00 87.00 128 ILE A O 1
ATOM 1015 N N . PRO A 1 129 ? -18.419 -3.418 21.008 1.00 88.69 129 PRO A N 1
ATOM 1016 C CA . PRO A 1 129 ? -17.577 -4.115 21.971 1.00 88.69 129 PRO A CA 1
ATOM 1017 C C . PRO A 1 129 ? -16.129 -4.219 21.483 1.00 88.69 129 PRO A C 1
ATOM 1019 O O . PRO A 1 129 ? -15.873 -4.535 20.321 1.00 88.69 129 PRO A O 1
ATOM 1022 N N . MET A 1 130 ? -15.160 -4.046 22.382 1.00 86.94 130 MET A N 1
ATOM 1023 C CA . MET A 1 130 ? -13.737 -4.095 22.034 1.00 86.94 130 MET A CA 1
ATOM 1024 C C . MET A 1 130 ? -13.328 -5.414 21.347 1.00 86.94 130 MET A C 1
ATOM 1026 O O . MET A 1 130 ? -12.559 -5.405 20.384 1.00 86.94 130 MET A O 1
ATOM 1030 N N . LYS A 1 131 ? -13.905 -6.547 21.767 1.00 89.06 131 LYS A N 1
ATOM 1031 C CA . LYS A 1 131 ? -13.710 -7.858 21.118 1.00 89.06 131 LYS A CA 1
ATOM 1032 C C . LYS A 1 131 ? -14.099 -7.879 19.631 1.00 89.06 131 LYS A C 1
ATOM 1034 O O . LYS A 1 131 ? -13.481 -8.587 18.831 1.00 89.06 131 LYS A O 1
ATOM 1039 N N . GLU A 1 132 ? -15.115 -7.107 19.244 1.00 87.50 132 GLU A N 1
ATOM 1040 C CA . GLU A 1 132 ? -15.577 -7.025 17.856 1.00 87.50 132 GLU A CA 1
ATOM 1041 C C . GLU A 1 132 ? -14.620 -6.186 17.014 1.00 87.50 132 GLU A C 1
ATOM 1043 O O . GLU A 1 132 ? -14.376 -6.529 15.861 1.00 87.50 132 GLU A O 1
ATOM 1048 N N . ILE A 1 133 ? -13.988 -5.165 17.605 1.00 86.12 133 ILE A N 1
ATOM 1049 C CA . ILE A 1 133 ? -12.920 -4.393 16.954 1.00 86.12 133 ILE A CA 1
ATOM 1050 C C . ILE A 1 133 ? -11.738 -5.309 16.634 1.00 86.12 133 ILE A C 1
ATOM 1052 O O . ILE A 1 133 ? -11.279 -5.342 15.495 1.00 86.12 133 ILE A O 1
ATOM 1056 N N . GLY A 1 134 ? -11.270 -6.106 17.601 1.00 85.94 134 GLY A N 1
ATOM 1057 C CA . GLY A 1 134 ? -10.180 -7.057 17.367 1.00 85.94 134 GLY A CA 1
ATOM 1058 C C . GLY A 1 134 ? -10.503 -8.091 16.288 1.00 85.94 134 GLY A C 1
ATOM 1059 O O . GLY A 1 134 ? -9.679 -8.356 15.412 1.00 85.94 134 GLY A O 1
ATOM 1060 N N . THR A 1 135 ? -11.725 -8.627 16.306 1.00 86.44 135 THR A N 1
ATOM 1061 C CA . THR A 1 135 ? -12.206 -9.565 15.278 1.00 86.44 135 THR A CA 1
ATOM 1062 C C . THR A 1 135 ? -12.279 -8.897 13.904 1.00 86.44 135 THR A C 1
ATOM 1064 O O . THR A 1 135 ? -11.821 -9.468 12.914 1.00 86.44 135 THR A O 1
ATOM 1067 N N . GLY A 1 136 ? -12.786 -7.663 13.841 1.00 84.94 136 GLY A N 1
ATOM 1068 C CA . GLY A 1 136 ? -12.845 -6.858 12.624 1.00 84.94 136 GLY A CA 1
ATOM 1069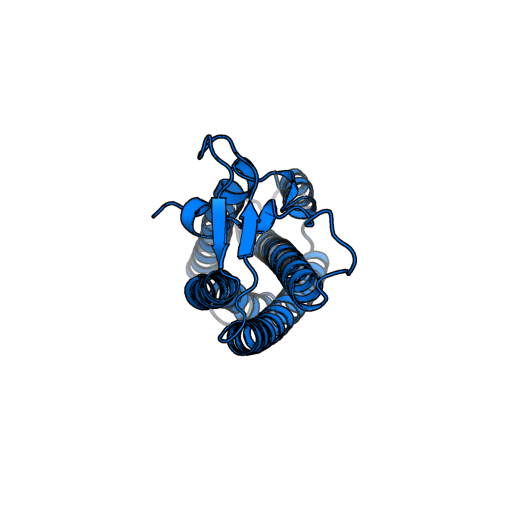 C C . GLY A 1 136 ? -11.459 -6.578 12.049 1.00 84.94 136 GLY A C 1
ATOM 1070 O O . GLY A 1 136 ? -11.244 -6.759 10.852 1.00 84.94 136 GLY A O 1
ATOM 1071 N N . LEU A 1 137 ? -10.482 -6.220 12.885 1.00 82.81 137 LEU A N 1
ATOM 1072 C CA . LEU A 1 137 ? -9.099 -6.022 12.445 1.00 82.81 137 LEU A CA 1
ATOM 1073 C C . LEU A 1 137 ? -8.509 -7.303 11.836 1.00 82.81 137 LEU A C 1
ATOM 1075 O O . LEU A 1 137 ? -7.877 -7.239 10.783 1.00 82.81 137 LEU A O 1
ATOM 1079 N N . VAL A 1 138 ? -8.755 -8.467 12.448 1.00 84.50 138 VAL A N 1
ATOM 1080 C CA . VAL A 1 138 ? -8.294 -9.764 11.920 1.00 84.50 138 VAL A CA 1
ATOM 1081 C C . VAL A 1 138 ? -8.983 -10.121 10.606 1.00 84.50 138 VAL A C 1
ATOM 1083 O O . VAL A 1 138 ? -8.309 -10.556 9.675 1.00 84.50 138 VAL A O 1
ATOM 1086 N N . ALA A 1 139 ? -10.294 -9.906 10.486 1.00 82.50 139 ALA A N 1
ATOM 1087 C CA . ALA A 1 139 ? -11.027 -10.160 9.245 1.00 82.50 139 ALA A CA 1
ATOM 1088 C C . ALA A 1 139 ? -10.481 -9.322 8.073 1.00 82.50 139 ALA A C 1
ATOM 1090 O O . ALA A 1 139 ? -10.384 -9.804 6.943 1.00 82.50 139 ALA A O 1
ATOM 1091 N N . ASN A 1 140 ? -10.036 -8.097 8.362 1.00 75.75 140 ASN A N 1
ATOM 1092 C CA . ASN A 1 140 ? -9.412 -7.209 7.386 1.00 75.75 140 ASN A CA 1
ATOM 1093 C C . ASN A 1 140 ? -7.935 -7.549 7.085 1.00 75.75 140 ASN A C 1
ATOM 1095 O O . ASN A 1 140 ? -7.370 -6.993 6.145 1.00 75.75 140 ASN A O 1
ATOM 1099 N N . LEU A 1 141 ? -7.303 -8.503 7.790 1.00 74.31 141 LEU A N 1
ATOM 1100 C CA . LEU A 1 141 ? -5.946 -8.972 7.456 1.00 74.31 141 LEU A CA 1
ATOM 1101 C C . LEU A 1 141 ? -5.853 -9.612 6.070 1.00 74.31 141 LEU A C 1
ATOM 1103 O O . LEU A 1 141 ? -4.779 -9.622 5.468 1.00 74.31 141 LEU A O 1
ATOM 1107 N N . ASN A 1 142 ? -6.957 -10.151 5.552 1.00 66.88 142 ASN A N 1
ATOM 1108 C CA . ASN A 1 142 ? -6.978 -10.704 4.202 1.00 66.88 142 ASN A CA 1
ATOM 1109 C C . ASN A 1 142 ? -6.766 -9.614 3.149 1.00 66.88 142 ASN A C 1
ATOM 1111 O O . ASN A 1 142 ? -5.976 -9.822 2.232 1.00 66.88 142 ASN A O 1
ATOM 1115 N N . LEU A 1 143 ? -7.332 -8.423 3.366 1.00 66.88 143 LEU A N 1
ATOM 1116 C CA . LEU A 1 143 ? -7.055 -7.254 2.532 1.00 66.88 143 LEU A CA 1
ATOM 1117 C C . LEU A 1 143 ? -5.566 -6.876 2.616 1.00 66.88 143 LEU A C 1
ATOM 1119 O O . LEU A 1 143 ? -4.947 -6.592 1.597 1.00 66.88 143 LEU A O 1
ATOM 1123 N N . LEU A 1 144 ? -4.930 -6.984 3.793 1.00 64.81 144 LEU A N 1
ATOM 1124 C CA . LEU A 1 144 ? -3.478 -6.753 3.925 1.00 64.81 144 LEU A CA 1
ATOM 1125 C C . LEU A 1 144 ? -2.639 -7.728 3.103 1.00 64.81 144 LEU A C 1
ATOM 1127 O O . LEU A 1 144 ? -1.603 -7.363 2.542 1.00 64.81 144 LEU A O 1
ATOM 1131 N N . ASN A 1 145 ? -3.054 -8.992 3.054 1.00 66.62 145 ASN A N 1
ATOM 1132 C CA . ASN A 1 145 ? -2.369 -9.985 2.238 1.00 66.62 145 ASN A CA 1
ATOM 1133 C C . ASN A 1 145 ? -2.505 -9.649 0.745 1.00 66.62 145 ASN A C 1
ATOM 1135 O O . ASN A 1 145 ? -1.564 -9.892 -0.004 1.00 66.62 145 ASN A O 1
ATOM 1139 N N . GLU A 1 146 ? -3.621 -9.067 0.309 1.00 65.81 146 GLU A N 1
ATOM 1140 C CA . GLU A 1 146 ? -3.795 -8.594 -1.070 1.00 65.81 146 GLU A CA 1
ATOM 1141 C C . GLU A 1 146 ? -2.893 -7.386 -1.369 1.00 65.81 146 GLU A C 1
ATOM 1143 O O . GLU A 1 146 ? -2.115 -7.432 -2.324 1.00 65.81 146 GLU A O 1
ATOM 1148 N N . PHE A 1 147 ? -2.870 -6.372 -0.495 1.00 63.28 147 PHE A N 1
ATOM 1149 C CA . PHE A 1 147 ? -1.989 -5.201 -0.636 1.00 63.28 147 PHE A CA 1
ATOM 1150 C C . PHE A 1 147 ? -0.495 -5.572 -0.638 1.00 63.28 147 PHE A C 1
ATOM 1152 O O . PHE A 1 147 ? 0.273 -5.108 -1.483 1.00 63.28 147 PHE A O 1
ATOM 1159 N N . SER A 1 148 ? -0.074 -6.475 0.252 1.00 64.31 148 SER A N 1
ATOM 1160 C CA . SER A 1 148 ? 1.319 -6.948 0.319 1.00 64.31 148 SER A CA 1
ATOM 1161 C C . SER A 1 148 ? 1.720 -7.856 -0.850 1.00 64.31 148 SER A C 1
ATOM 1163 O O . SER A 1 148 ? 2.908 -7.965 -1.169 1.00 64.31 148 SER A O 1
ATOM 1165 N N . ARG A 1 149 ? 0.761 -8.498 -1.535 1.00 63.88 149 ARG A N 1
ATOM 1166 C CA . ARG A 1 149 ? 1.036 -9.218 -2.789 1.00 63.88 149 ARG A CA 1
ATOM 1167 C C . ARG A 1 149 ? 1.379 -8.258 -3.921 1.00 63.88 149 ARG A C 1
ATOM 1169 O O . ARG A 1 149 ? 2.238 -8.616 -4.721 1.00 63.88 149 ARG A O 1
ATOM 1176 N N . CYS A 1 150 ? 0.819 -7.049 -3.935 1.00 55.72 150 CYS A N 1
ATOM 1177 C CA . CYS A 1 150 ? 1.205 -6.014 -4.897 1.00 55.72 150 CYS A CA 1
ATOM 1178 C C . CYS A 1 150 ? 2.671 -5.580 -4.708 1.00 55.72 150 CYS A C 1
ATOM 1180 O O . CYS A 1 150 ? 3.412 -5.461 -5.679 1.00 55.72 150 CYS A O 1
ATOM 1182 N N . GLY A 1 151 ? 3.155 -5.518 -3.459 1.00 53.16 151 GLY A N 1
ATOM 1183 C CA . GLY A 1 151 ? 4.577 -5.296 -3.155 1.00 53.16 151 GLY A CA 1
ATOM 1184 C C . GLY A 1 151 ? 5.524 -6.361 -3.738 1.00 53.16 151 GLY A C 1
ATOM 1185 O O . GLY A 1 151 ? 6.709 -6.099 -3.941 1.00 53.16 151 GLY A O 1
ATOM 1186 N N . ARG A 1 152 ? 5.027 -7.558 -4.099 1.00 55.69 152 ARG A N 1
ATOM 1187 C CA . ARG A 1 152 ? 5.839 -8.571 -4.802 1.00 55.69 152 ARG A CA 1
ATOM 1188 C C . ARG A 1 152 ? 6.176 -8.172 -6.238 1.00 55.69 152 ARG A C 1
ATOM 1190 O O . ARG A 1 152 ? 7.166 -8.694 -6.746 1.00 55.69 152 ARG A O 1
ATOM 1197 N N . MET A 1 153 ? 5.441 -7.238 -6.852 1.00 54.53 153 MET A N 1
ATOM 1198 C CA . MET A 1 153 ? 5.826 -6.650 -8.142 1.00 54.53 153 MET A CA 1
ATOM 1199 C C . MET A 1 153 ? 7.163 -5.895 -8.035 1.00 54.53 153 MET A C 1
ATOM 1201 O O . MET A 1 153 ? 7.917 -5.846 -9.002 1.00 54.53 153 MET A O 1
ATOM 1205 N N . SER A 1 154 ? 7.548 -5.429 -6.839 1.00 50.97 154 SER A N 1
ATOM 1206 C CA . SER A 1 154 ? 8.844 -4.773 -6.619 1.00 50.97 154 SER A CA 1
ATOM 1207 C C . SER A 1 154 ? 10.056 -5.717 -6.666 1.00 50.97 154 SER A C 1
ATOM 1209 O O . SER A 1 154 ? 11.157 -5.320 -7.052 1.00 50.97 154 SER A O 1
ATOM 1211 N N . LYS A 1 155 ? 9.874 -7.022 -6.402 1.00 54.66 155 LYS A N 1
ATOM 1212 C CA . LYS A 1 155 ? 10.953 -8.005 -6.641 1.00 54.66 155 LYS A CA 1
ATOM 1213 C C . LYS A 1 155 ? 11.320 -8.111 -8.124 1.00 54.66 155 LYS A C 1
ATOM 1215 O O . LYS A 1 155 ? 12.432 -8.536 -8.443 1.00 54.66 155 LYS A O 1
ATOM 1220 N N . THR A 1 156 ? 10.393 -7.742 -9.005 1.00 55.72 156 THR A N 1
ATOM 1221 C CA . THR A 1 156 ? 10.598 -7.661 -10.450 1.00 55.72 156 THR A CA 1
ATOM 1222 C C . THR A 1 156 ? 11.362 -6.383 -10.810 1.00 55.72 156 THR A C 1
ATOM 1224 O O . THR A 1 156 ? 12.333 -6.474 -11.556 1.00 55.72 156 THR A O 1
ATOM 1227 N N . ILE A 1 157 ? 11.014 -5.244 -10.189 1.00 54.50 157 ILE A N 1
ATOM 1228 C CA . ILE A 1 157 ? 11.662 -3.925 -10.356 1.00 54.50 157 ILE A CA 1
ATOM 1229 C C . ILE A 1 157 ? 13.172 -3.997 -10.079 1.00 54.50 157 ILE A C 1
ATOM 1231 O O . ILE A 1 157 ? 13.972 -3.666 -10.940 1.00 54.50 157 ILE A O 1
ATOM 1235 N N . SER A 1 158 ? 13.577 -4.547 -8.930 1.00 51.69 158 SER A N 1
ATOM 1236 C CA . SER A 1 158 ? 14.985 -4.686 -8.501 1.00 51.69 158 SER A CA 1
ATOM 1237 C C . SER A 1 158 ? 15.932 -5.326 -9.533 1.00 51.69 158 SER A C 1
ATOM 1239 O O . SER A 1 158 ? 17.128 -5.042 -9.576 1.00 51.69 158 SER A O 1
ATOM 1241 N N . LYS A 1 159 ? 15.412 -6.243 -10.358 1.00 54.78 159 LYS A N 1
ATOM 1242 C CA . LYS A 1 159 ? 16.203 -7.017 -11.330 1.00 54.78 159 LYS A CA 1
ATOM 1243 C C . LYS A 1 159 ? 15.978 -6.565 -12.771 1.00 54.78 159 LYS A C 1
ATOM 1245 O O . LYS A 1 159 ? 16.658 -7.075 -13.665 1.00 54.78 159 LYS A O 1
ATOM 1250 N N . ALA A 1 160 ? 15.029 -5.661 -12.997 1.00 53.62 160 ALA A N 1
ATOM 1251 C CA . ALA A 1 160 ? 14.540 -5.274 -14.311 1.00 53.62 160 ALA A CA 1
ATOM 1252 C C . ALA A 1 160 ? 15.546 -4.443 -15.131 1.00 53.62 160 ALA A C 1
ATOM 1254 O O . ALA A 1 160 ? 15.782 -4.837 -16.277 1.00 53.62 160 ALA A O 1
ATOM 1255 N N . PRO A 1 161 ? 16.227 -3.405 -14.591 1.00 53.84 161 PRO A N 1
ATOM 1256 C CA . PRO A 1 161 ? 17.051 -2.522 -15.420 1.00 53.84 161 PRO A CA 1
ATOM 1257 C C . PRO A 1 161 ? 18.226 -3.244 -16.086 1.00 53.84 161 PRO A C 1
ATOM 1259 O O . PRO A 1 161 ? 18.600 -2.925 -17.204 1.00 53.84 161 PRO A O 1
ATOM 1262 N N . ILE A 1 162 ? 18.802 -4.256 -15.426 1.00 52.06 162 ILE A N 1
ATOM 1263 C CA . ILE A 1 162 ? 20.010 -4.942 -15.916 1.00 52.06 162 ILE A CA 1
ATOM 1264 C C . ILE A 1 162 ? 19.669 -6.236 -16.671 1.00 52.06 162 ILE A C 1
ATOM 1266 O O . ILE A 1 162 ? 20.365 -6.607 -17.614 1.00 52.06 162 ILE A O 1
ATOM 1270 N N . ARG A 1 163 ? 18.594 -6.950 -16.299 1.00 48.59 163 ARG A N 1
ATOM 1271 C CA . ARG A 1 163 ? 18.272 -8.250 -16.922 1.00 48.59 163 ARG A CA 1
ATOM 1272 C C . ARG A 1 163 ? 17.337 -8.161 -18.121 1.00 48.59 163 ARG A C 1
ATOM 1274 O O . ARG A 1 163 ? 17.384 -9.070 -18.946 1.00 48.59 163 ARG A O 1
ATOM 1281 N N . LEU A 1 164 ? 16.517 -7.115 -18.245 1.00 49.44 164 LEU A N 1
ATOM 1282 C CA . LEU A 1 164 ? 15.622 -6.976 -19.400 1.00 49.44 164 LEU A CA 1
ATOM 1283 C C . LEU A 1 164 ? 16.370 -6.540 -20.662 1.00 49.44 164 LEU A C 1
ATOM 1285 O O . LEU A 1 164 ? 15.981 -6.970 -21.738 1.00 49.44 164 LEU A O 1
ATOM 1289 N N . TYR A 1 165 ? 17.496 -5.828 -20.544 1.00 51.28 165 TYR A N 1
ATOM 1290 C CA . TYR A 1 165 ? 18.384 -5.552 -21.683 1.00 51.28 165 TYR A CA 1
ATOM 1291 C C . TYR A 1 165 ? 19.176 -6.769 -22.178 1.00 51.28 165 TYR A C 1
ATOM 1293 O O . TYR A 1 165 ? 19.695 -6.742 -23.286 1.00 51.28 165 TYR A O 1
ATOM 1301 N N . SER A 1 166 ? 19.282 -7.838 -21.382 1.00 50.25 166 SER A N 1
ATOM 1302 C CA . SER A 1 166 ? 20.317 -8.861 -21.581 1.00 50.25 166 SER A CA 1
ATOM 1303 C C . SER A 1 166 ? 19.809 -10.232 -22.045 1.00 50.25 166 SER A C 1
ATOM 1305 O O . SER A 1 166 ? 20.645 -11.084 -22.346 1.00 50.25 166 SER A O 1
ATOM 1307 N N . ARG A 1 167 ? 18.494 -10.515 -22.054 1.00 50.00 167 ARG A N 1
ATOM 1308 C CA . ARG A 1 167 ? 18.022 -11.919 -22.124 1.00 50.00 167 ARG A CA 1
ATOM 1309 C C . ARG A 1 167 ? 16.994 -12.289 -23.194 1.00 50.00 167 ARG A C 1
ATOM 1311 O O . ARG A 1 167 ? 16.782 -13.482 -23.375 1.00 50.00 167 ARG A O 1
ATOM 1318 N N . SER A 1 168 ? 16.393 -11.330 -23.890 1.00 53.50 168 SER A N 1
ATOM 1319 C CA . SER A 1 168 ? 15.550 -11.591 -25.065 1.00 53.50 168 SER A CA 1
ATOM 1320 C C . SER A 1 168 ? 16.009 -10.669 -26.189 1.00 53.50 168 SER A C 1
ATOM 1322 O O . SER A 1 168 ? 16.132 -9.465 -25.968 1.00 53.50 168 SER A O 1
ATOM 1324 N N . ASN A 1 169 ? 16.301 -11.239 -27.360 1.00 62.06 169 ASN A N 1
ATOM 1325 C CA . ASN A 1 169 ? 16.625 -10.468 -28.565 1.00 62.06 169 ASN A CA 1
ATOM 1326 C C . ASN A 1 169 ? 15.378 -9.799 -29.171 1.00 62.06 169 ASN A C 1
ATOM 1328 O O . ASN A 1 169 ? 15.512 -9.059 -30.140 1.00 62.06 169 ASN A O 1
ATOM 1332 N N . ASP A 1 170 ? 14.184 -10.058 -28.627 1.00 77.12 170 ASP A N 1
ATOM 1333 C CA . ASP A 1 170 ? 12.931 -9.526 -29.145 1.00 77.12 170 ASP A CA 1
ATOM 1334 C C . ASP A 1 170 ? 12.476 -8.298 -28.339 1.00 77.12 170 ASP A C 1
ATOM 1336 O O . ASP A 1 170 ? 12.035 -8.391 -27.187 1.00 77.12 170 ASP A O 1
ATOM 1340 N N . ALA A 1 171 ? 12.600 -7.122 -28.956 1.00 73.44 171 ALA A N 1
ATOM 1341 C CA . ALA A 1 171 ? 12.129 -5.857 -28.399 1.00 73.44 171 ALA A CA 1
ATOM 1342 C C . ALA A 1 171 ? 10.610 -5.869 -28.143 1.00 73.44 171 ALA A C 1
ATOM 1344 O O . ALA A 1 171 ? 10.160 -5.312 -27.140 1.00 73.44 171 ALA A O 1
ATOM 1345 N N . SER A 1 172 ? 9.835 -6.583 -28.969 1.00 78.00 172 SER A N 1
ATOM 1346 C CA . SER A 1 172 ? 8.377 -6.689 -28.833 1.00 78.00 172 SER A CA 1
ATOM 1347 C C . SER A 1 172 ? 7.976 -7.411 -27.544 1.00 78.00 172 SER A C 1
ATOM 1349 O O . SER A 1 172 ? 7.063 -6.987 -26.829 1.00 78.00 172 SER A O 1
ATOM 1351 N N . GLU A 1 173 ? 8.687 -8.486 -27.191 1.00 79.56 173 GLU A N 1
ATOM 1352 C CA . GLU A 1 173 ? 8.446 -9.228 -25.948 1.00 79.56 173 GLU A CA 1
ATOM 1353 C C . GLU A 1 173 ? 8.760 -8.364 -24.716 1.00 79.56 173 GLU A C 1
ATOM 1355 O O . GLU A 1 173 ? 8.046 -8.396 -23.709 1.00 79.56 173 GLU A O 1
ATOM 1360 N N . ARG A 1 174 ? 9.827 -7.561 -24.788 1.00 73.56 174 ARG A N 1
ATOM 1361 C CA . ARG A 1 174 ? 10.227 -6.655 -23.704 1.00 73.56 174 ARG A CA 1
ATOM 1362 C C . ARG A 1 174 ? 9.215 -5.533 -23.497 1.00 73.56 174 ARG A C 1
ATOM 1364 O O . ARG A 1 174 ? 8.852 -5.280 -22.349 1.00 73.56 174 ARG A O 1
ATOM 1371 N N . LEU A 1 175 ? 8.756 -4.904 -24.579 1.00 79.06 175 LEU A N 1
ATOM 1372 C CA . LEU A 1 175 ? 7.718 -3.871 -24.547 1.00 79.06 175 LEU A CA 1
ATOM 1373 C C . LEU A 1 175 ? 6.422 -4.413 -23.939 1.00 79.06 175 LEU A C 1
ATOM 1375 O O . LEU A 1 175 ? 5.886 -3.822 -23.006 1.00 79.06 175 LEU A O 1
ATOM 1379 N N . SER A 1 176 ? 5.989 -5.601 -24.372 1.00 81.75 176 SER A N 1
ATOM 1380 C CA . SER A 1 176 ? 4.781 -6.251 -23.846 1.00 81.75 176 SER A CA 1
ATOM 1381 C C . SER A 1 176 ? 4.851 -6.468 -22.329 1.00 81.75 176 SER A C 1
ATOM 1383 O O . SER A 1 176 ? 3.902 -6.168 -21.608 1.00 81.75 176 SER A O 1
ATOM 1385 N N . ARG A 1 177 ? 6.002 -6.915 -21.807 1.00 79.56 177 ARG A N 1
ATOM 1386 C CA . ARG A 1 177 ? 6.194 -7.110 -20.358 1.00 79.56 177 ARG A CA 1
ATOM 1387 C C . ARG A 1 177 ? 6.146 -5.806 -19.564 1.00 79.56 177 ARG A C 1
ATOM 1389 O O . ARG A 1 177 ? 5.646 -5.800 -18.439 1.00 79.56 177 ARG A O 1
ATOM 1396 N N . TRP A 1 178 ? 6.694 -4.720 -20.105 1.00 80.62 178 TRP A N 1
ATOM 1397 C CA . TRP A 1 178 ? 6.631 -3.415 -19.449 1.00 80.62 178 TRP A CA 1
ATOM 1398 C C . TRP A 1 178 ? 5.218 -2.837 -19.470 1.00 80.62 178 TRP A C 1
ATOM 1400 O O . TRP A 1 178 ? 4.768 -2.347 -18.435 1.00 80.62 178 TRP A O 1
ATOM 1410 N N . ALA A 1 179 ? 4.488 -3.002 -20.573 1.00 82.06 179 ALA A N 1
ATOM 1411 C CA . ALA A 1 179 ? 3.085 -2.614 -20.677 1.00 82.06 179 ALA A CA 1
ATOM 1412 C C . ALA A 1 179 ? 2.200 -3.369 -19.665 1.00 82.06 179 ALA A C 1
ATOM 1414 O O . ALA A 1 179 ? 1.409 -2.754 -18.949 1.00 82.06 179 ALA A O 1
ATOM 1415 N N . GLU A 1 180 ? 2.379 -4.688 -19.521 1.00 80.38 180 GLU A N 1
ATOM 1416 C CA . GLU A 1 180 ? 1.688 -5.481 -18.490 1.00 80.38 180 GLU A CA 1
ATOM 1417 C C . GLU A 1 180 ? 1.993 -4.970 -17.073 1.00 80.38 180 GLU A C 1
ATOM 1419 O O . GLU A 1 180 ? 1.107 -4.877 -16.218 1.00 80.38 180 GLU A O 1
ATOM 1424 N N . MET A 1 181 ? 3.255 -4.620 -16.810 1.00 77.69 181 MET A N 1
ATOM 1425 C CA . MET A 1 181 ? 3.677 -4.123 -15.504 1.00 77.69 181 MET A CA 1
ATOM 1426 C C . MET A 1 181 ? 3.080 -2.745 -15.199 1.00 77.69 181 MET A C 1
ATOM 1428 O O . MET A 1 181 ? 2.542 -2.542 -14.108 1.00 77.69 181 MET A O 1
ATOM 1432 N N . GLN A 1 182 ? 3.116 -1.834 -16.174 1.00 82.25 182 GLN A N 1
ATOM 1433 C CA . GLN A 1 182 ? 2.492 -0.515 -16.101 1.00 82.25 182 GLN A CA 1
ATOM 1434 C C . GLN A 1 182 ? 0.987 -0.641 -15.821 1.00 82.25 182 GLN A C 1
ATOM 1436 O O . GLN A 1 182 ? 0.470 -0.009 -14.896 1.00 82.25 182 GLN A 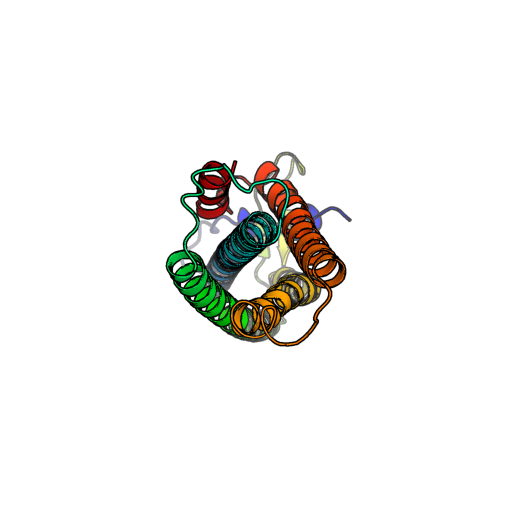O 1
ATOM 1441 N N . GLN A 1 183 ? 0.292 -1.529 -16.542 1.00 78.88 183 GLN A N 1
ATOM 1442 C CA . GLN A 1 183 ? -1.130 -1.794 -16.332 1.00 78.88 183 GLN A CA 1
ATOM 1443 C C . GLN A 1 183 ? -1.415 -2.301 -14.911 1.00 78.88 183 GLN A C 1
ATOM 1445 O O . GLN A 1 183 ? -2.378 -1.860 -14.280 1.00 78.88 183 GLN A O 1
ATOM 1450 N N . GLY A 1 184 ? -0.580 -3.198 -14.380 1.00 76.94 184 GLY A N 1
ATOM 1451 C CA . GLY A 1 184 ? -0.718 -3.689 -13.009 1.00 76.94 184 GLY A CA 1
ATOM 1452 C C . GLY A 1 184 ? -0.596 -2.576 -11.962 1.00 76.94 184 GLY A C 1
ATOM 1453 O O . GLY A 1 184 ? -1.406 -2.515 -11.032 1.00 76.94 184 GLY A O 1
ATOM 1454 N N . PHE A 1 185 ? 0.350 -1.647 -12.135 1.00 79.06 185 PHE A N 1
ATOM 1455 C CA . PHE A 1 185 ? 0.470 -0.480 -11.253 1.00 79.06 185 PHE A CA 1
ATOM 1456 C C . PHE A 1 185 ? -0.724 0.476 -11.379 1.00 79.06 185 PHE A C 1
ATOM 1458 O O . PHE A 1 185 ? -1.226 0.954 -10.360 1.00 79.06 185 PHE A O 1
ATOM 1465 N N . GLN A 1 186 ? -1.243 0.687 -12.591 1.00 76.81 186 GLN A N 1
ATOM 1466 C CA . GLN A 1 186 ? -2.433 1.512 -12.816 1.00 76.81 186 GLN A CA 1
ATOM 1467 C C . GLN A 1 186 ? -3.687 0.917 -12.157 1.00 76.81 186 GLN A C 1
ATOM 1469 O O . GLN A 1 186 ? -4.476 1.629 -11.535 1.00 76.81 186 GLN A O 1
ATOM 1474 N N . GLN A 1 187 ? -3.885 -0.400 -12.254 1.00 76.19 187 GLN A N 1
ATOM 1475 C CA . GLN A 1 187 ? -5.002 -1.076 -11.586 1.00 76.19 187 GLN A CA 1
ATOM 1476 C C . GLN A 1 187 ? -4.916 -0.924 -10.067 1.00 76.19 187 GLN A C 1
ATOM 1478 O O . GLN A 1 187 ? -5.919 -0.630 -9.415 1.00 76.19 187 GLN A O 1
ATOM 1483 N N . TYR A 1 188 ? -3.715 -1.084 -9.507 1.00 74.81 188 TYR A N 1
ATOM 1484 C CA . TYR A 1 188 ? -3.478 -0.877 -8.084 1.00 74.81 188 TYR A CA 1
ATOM 1485 C C . TYR A 1 188 ? -3.797 0.560 -7.654 1.00 74.81 188 TYR A C 1
ATOM 1487 O O . TYR A 1 188 ? -4.479 0.766 -6.647 1.00 74.81 188 TYR A O 1
ATOM 1495 N N . TYR A 1 189 ? -3.374 1.548 -8.445 1.00 74.62 189 TYR A N 1
ATOM 1496 C CA . TYR A 1 189 ? -3.724 2.944 -8.213 1.00 74.62 189 TYR A CA 1
ATOM 1497 C C . TYR A 1 189 ? -5.232 3.159 -8.168 1.00 74.62 189 TYR A C 1
ATOM 1499 O O . TYR A 1 189 ? -5.725 3.733 -7.203 1.00 74.62 189 TYR A O 1
ATOM 1507 N N . ASN A 1 190 ? -5.976 2.651 -9.151 1.00 73.69 190 ASN A N 1
ATOM 1508 C CA . ASN A 1 190 ? -7.427 2.832 -9.210 1.00 73.69 190 ASN A CA 1
ATOM 1509 C C . ASN A 1 190 ? -8.121 2.303 -7.940 1.00 73.69 190 ASN A C 1
ATOM 1511 O O . ASN A 1 190 ? -9.051 2.930 -7.427 1.00 73.69 190 ASN A O 1
ATOM 1515 N N . VAL A 1 191 ? -7.638 1.182 -7.389 1.00 72.50 191 VAL A N 1
ATOM 1516 C CA . VAL A 1 191 ? -8.140 0.635 -6.119 1.00 72.50 191 VAL A CA 1
ATOM 1517 C C . VAL A 1 191 ? -7.885 1.605 -4.968 1.00 72.50 191 VAL A C 1
ATOM 1519 O O . VAL A 1 191 ? -8.811 1.908 -4.214 1.00 72.50 191 VAL A O 1
ATOM 1522 N N . VAL A 1 192 ? -6.664 2.124 -4.826 1.00 69.12 192 VAL A N 1
ATOM 1523 C CA . VAL A 1 192 ? -6.337 3.030 -3.714 1.00 69.12 192 VAL A CA 1
ATOM 1524 C C . VAL A 1 192 ? -6.984 4.406 -3.891 1.00 69.12 192 VAL A C 1
ATOM 1526 O O . VAL A 1 192 ? -7.493 4.960 -2.919 1.00 69.12 192 VAL A O 1
ATOM 1529 N N . ASN A 1 193 ? -7.074 4.925 -5.115 1.00 70.50 193 ASN A N 1
ATOM 1530 C CA . ASN A 1 193 ? -7.738 6.193 -5.409 1.00 70.50 193 ASN A CA 1
ATOM 1531 C C . ASN A 1 193 ? -9.230 6.144 -5.048 1.00 70.50 193 ASN A C 1
ATOM 1533 O O . ASN A 1 193 ? -9.741 7.065 -4.418 1.00 70.50 193 ASN A O 1
ATOM 1537 N N . SER A 1 194 ? -9.908 5.020 -5.311 1.00 68.62 194 SER A N 1
ATOM 1538 C CA . SER A 1 194 ? -11.300 4.827 -4.873 1.00 68.62 194 SER A CA 1
ATOM 1539 C C . SER A 1 194 ? -11.464 4.881 -3.343 1.00 68.62 194 SER A C 1
ATOM 1541 O O . SER A 1 194 ? -12.513 5.279 -2.828 1.00 68.62 194 SER A O 1
ATOM 1543 N N . ALA A 1 195 ? -10.424 4.496 -2.591 1.00 65.81 195 ALA A N 1
ATOM 1544 C CA . ALA A 1 195 ? -10.396 4.636 -1.140 1.00 65.81 195 ALA A CA 1
ATOM 1545 C C . ALA A 1 195 ? -10.081 6.080 -0.717 1.00 65.81 195 ALA A C 1
ATOM 1547 O O . ALA A 1 195 ? -10.693 6.568 0.233 1.00 65.81 195 ALA A O 1
ATOM 1548 N N . HIS A 1 196 ? -9.189 6.771 -1.435 1.00 66.31 196 HIS A N 1
ATOM 1549 C CA . HIS A 1 196 ? -8.834 8.169 -1.188 1.00 66.31 196 HIS A CA 1
ATOM 1550 C C . HIS A 1 196 ? -10.013 9.123 -1.415 1.00 66.31 196 HIS A C 1
ATOM 1552 O O . HIS A 1 196 ? -10.326 9.903 -0.522 1.00 66.31 196 HIS A O 1
ATOM 1558 N N . GLU A 1 197 ? -10.737 9.007 -2.534 1.00 65.75 197 GLU A N 1
ATOM 1559 C CA . GLU A 1 197 ? -11.951 9.802 -2.812 1.00 65.75 197 GLU A CA 1
ATOM 1560 C C . GLU A 1 197 ? -12.974 9.712 -1.674 1.00 65.75 197 GLU A C 1
ATOM 1562 O O . GLU A 1 197 ? -13.730 10.642 -1.393 1.00 65.75 197 GLU A O 1
ATOM 1567 N N . ARG A 1 198 ? -12.985 8.568 -0.990 1.00 59.50 198 ARG A N 1
ATOM 1568 C CA . ARG A 1 198 ? -13.907 8.283 0.099 1.00 59.50 198 ARG A CA 1
ATOM 1569 C C . ARG A 1 198 ? -13.404 8.747 1.466 1.00 59.50 198 ARG A C 1
ATOM 1571 O O . ARG A 1 198 ? -14.241 8.954 2.349 1.00 59.50 198 ARG A O 1
ATOM 1578 N N . PHE A 1 199 ? -12.087 8.859 1.641 1.00 64.94 199 PHE A N 1
ATOM 1579 C CA . PHE A 1 199 ? -11.404 9.211 2.888 1.00 64.94 199 PHE A CA 1
ATOM 1580 C C . PHE A 1 199 ? -10.129 10.036 2.611 1.00 64.94 199 PHE A C 1
ATOM 1582 O O . PHE A 1 199 ? -9.012 9.544 2.811 1.00 64.94 199 PHE A O 1
ATOM 1589 N N . PRO A 1 200 ? -10.274 11.295 2.166 1.00 64.69 200 PRO A N 1
ATOM 1590 C CA . PRO A 1 200 ? -9.151 12.088 1.663 1.00 64.69 200 PRO A CA 1
ATOM 1591 C C . PRO A 1 200 ? -8.087 12.367 2.734 1.00 64.69 200 PRO A C 1
ATOM 1593 O O . PRO A 1 200 ? -6.896 12.405 2.437 1.00 64.69 200 PRO A O 1
ATOM 1596 N N . GLU A 1 201 ? -8.497 12.479 3.998 1.00 64.50 201 GLU A N 1
ATOM 1597 C CA . GLU A 1 201 ? -7.603 12.820 5.114 1.00 64.50 201 GLU A CA 1
ATOM 1598 C C . GLU A 1 201 ? -6.751 11.652 5.619 1.00 64.50 201 GLU A C 1
ATOM 1600 O O . GLU A 1 201 ? -5.828 11.847 6.405 1.00 64.50 201 GLU A O 1
ATOM 1605 N N . LEU A 1 202 ? -7.035 10.426 5.172 1.00 60.94 202 LEU A N 1
ATOM 1606 C CA . LEU A 1 202 ? -6.275 9.248 5.594 1.00 60.94 202 LEU A CA 1
ATOM 1607 C C . LEU A 1 202 ? -5.051 9.003 4.715 1.00 60.94 202 LEU A C 1
ATOM 1609 O O . LEU A 1 202 ? -4.099 8.377 5.154 1.00 60.94 202 LEU A O 1
ATOM 1613 N N . LEU A 1 203 ? -5.051 9.500 3.483 1.00 62.50 203 LEU A N 1
ATOM 1614 C CA . LEU A 1 203 ? -4.046 9.180 2.471 1.00 62.50 203 LEU A CA 1
ATOM 1615 C C . LEU A 1 203 ? -3.445 10.481 1.923 1.00 62.50 203 LEU A C 1
ATOM 1617 O O . LEU A 1 203 ? -3.555 10.802 0.741 1.00 62.50 203 LEU A O 1
ATOM 1621 N N . VAL A 1 204 ? -2.881 11.291 2.820 1.00 60.62 204 VAL A N 1
ATOM 1622 C CA . VAL A 1 204 ? -2.451 12.658 2.492 1.00 60.62 204 VAL A CA 1
ATOM 1623 C C . VAL A 1 204 ? -1.227 12.653 1.572 1.00 60.62 204 VAL A C 1
ATOM 1625 O O . VAL A 1 204 ? -1.217 13.395 0.588 1.00 60.62 204 VAL A O 1
ATOM 1628 N N . SER A 1 205 ? -0.227 11.790 1.811 1.00 55.25 205 SER A N 1
ATOM 1629 C CA . SER A 1 205 ? 0.964 11.726 0.945 1.00 55.25 205 SER A CA 1
ATOM 1630 C C . SER A 1 205 ? 0.633 11.131 -0.430 1.00 55.25 205 SER A C 1
ATOM 1632 O O . SER A 1 205 ? 1.204 11.549 -1.439 1.00 55.25 205 SER A O 1
ATOM 1634 N N . SER A 1 206 ? -0.381 10.264 -0.485 1.00 51.94 206 SER A N 1
ATOM 1635 C CA . SER A 1 206 ? -0.906 9.635 -1.700 1.00 51.94 206 SER A CA 1
ATOM 1636 C C . SER A 1 206 ? -1.417 10.649 -2.721 1.00 51.94 206 SER A C 1
ATOM 1638 O O . SER A 1 206 ? -1.174 10.507 -3.919 1.00 51.94 206 SER A O 1
ATOM 1640 N N . SER A 1 207 ? -2.106 11.689 -2.242 1.00 52.59 207 SER A N 1
ATOM 1641 C CA . SER A 1 207 ? -2.696 12.734 -3.088 1.00 52.59 207 SER A CA 1
ATOM 1642 C C . SER A 1 207 ? -1.650 13.626 -3.769 1.00 52.59 207 SER A C 1
ATOM 1644 O O . SER A 1 207 ? -1.840 14.064 -4.904 1.00 52.59 207 SER A O 1
ATOM 1646 N N . MET A 1 208 ? -0.526 13.881 -3.093 1.00 53.91 208 MET A N 1
ATOM 1647 C CA . MET A 1 208 ? 0.549 14.729 -3.608 1.00 53.91 208 MET A CA 1
ATOM 1648 C C . MET A 1 208 ? 1.418 14.002 -4.628 1.00 53.91 208 MET A C 1
ATOM 1650 O O . MET A 1 208 ? 1.829 14.603 -5.616 1.00 53.91 208 MET A O 1
ATOM 1654 N N . ALA A 1 209 ? 1.689 12.718 -4.403 1.00 48.78 209 ALA A N 1
ATOM 1655 C CA . ALA A 1 209 ? 2.612 11.970 -5.242 1.00 48.78 209 ALA A CA 1
ATOM 1656 C C . ALA A 1 209 ? 2.054 11.698 -6.655 1.00 48.78 209 ALA A C 1
ATOM 1658 O O . ALA A 1 209 ? 2.824 11.652 -7.604 1.00 48.78 209 ALA A O 1
ATOM 1659 N N . TRP A 1 210 ? 0.729 11.581 -6.830 1.00 50.34 210 TRP A N 1
ATOM 1660 C CA . TRP A 1 210 ? 0.124 11.380 -8.161 1.00 50.34 210 TRP A CA 1
ATOM 1661 C C . TRP A 1 210 ? -0.002 12.654 -8.991 1.00 50.34 210 TRP A C 1
ATOM 1663 O O . TRP A 1 210 ? 0.074 12.577 -10.211 1.00 50.34 210 TRP A O 1
ATOM 1673 N N . ARG A 1 211 ? -0.102 13.834 -8.364 1.00 51.66 211 ARG A N 1
ATOM 1674 C CA . ARG A 1 211 ? -0.020 15.108 -9.105 1.00 51.66 211 ARG A CA 1
ATOM 1675 C C . ARG A 1 211 ? 1.331 15.317 -9.789 1.00 51.66 211 ARG A C 1
ATOM 1677 O O . ARG A 1 211 ? 1.415 16.162 -10.663 1.00 51.66 211 ARG A O 1
ATOM 1684 N N . ALA A 1 212 ? 2.370 14.597 -9.368 1.00 46.03 212 ALA A N 1
ATOM 1685 C CA . ALA A 1 212 ? 3.699 14.672 -9.966 1.00 46.03 212 ALA A CA 1
ATOM 1686 C C . ALA A 1 212 ? 3.904 13.688 -11.136 1.00 46.03 212 ALA A C 1
ATOM 1688 O O . ALA A 1 212 ? 4.926 13.776 -11.804 1.00 46.03 212 ALA A O 1
ATOM 1689 N N . VAL A 1 213 ? 2.976 12.745 -11.350 1.00 39.53 213 VAL A N 1
ATOM 1690 C CA . VAL A 1 213 ? 3.044 11.712 -12.408 1.00 39.53 213 VAL A CA 1
ATOM 1691 C C . VAL A 1 213 ? 2.008 11.970 -13.520 1.00 39.53 213 VAL A C 1
ATOM 1693 O O . VAL A 1 213 ? 2.066 11.331 -14.566 1.00 39.53 213 VAL A O 1
ATOM 1696 N N . ALA A 1 214 ? 1.053 12.882 -13.289 1.00 37.41 214 ALA A N 1
ATOM 1697 C CA . ALA A 1 214 ? 0.009 13.289 -14.235 1.00 37.41 214 ALA A CA 1
ATOM 1698 C C . ALA A 1 214 ? 0.397 14.534 -15.040 1.00 37.41 214 ALA A C 1
ATOM 1700 O O . ALA A 1 214 ? 1.118 15.390 -14.478 1.00 37.41 214 ALA A O 1
#

Sequence (214 aa):
MSLRRSYPWLFMQFPSSAEPNHLLTKILTKIISFIHLIDSNMLAAQMGYQLATDAMILLDPEEEGWESDVSLESMRELSVKGQETAQSVADGFRDVKQQIYKIAASTKDNTTIVFVPPDPTHTETLKIPMKEIGTGLVANLNLLNEFSRCGRMSKTISKAPIRLYSRSNDASERLSRWAEMQQGFQQYYNVVNSAHERFPELLVSSSMAWRAVA